Protein AF-A0A547C2M0-F1 (afdb_monomer_lite)

Foldseek 3Di:
DAAPVQQVRRFKDKDFDFDDDDPDPVRTPDIDMDGDDPVVCVVVCPPPDDPDDDPDDDLVSHPCSDPVNVVCVVVVVVVVVVVVVVVVCVVVVPDDPPPPPDPDDDDDDDDDDDDDPPPPDPPPPFAAAQFKEFPAWDDDPNWIWTWIAGPVRDIDTDGLVQWDDDDQPIWHADPRHIYGNPHHHDD

Organism: Mannheimia haemolytica (NCBI:txid75985)

Structure (mmCIF, N/CA/C/O backbone):
data_AF-A0A547C2M0-F1
#
_entry.id   AF-A0A547C2M0-F1
#
loop_
_atom_site.group_PDB
_atom_site.id
_atom_site.type_symbol
_atom_site.label_atom_id
_atom_site.label_alt_id
_atom_site.label_comp_id
_atom_site.label_asym_id
_atom_site.label_entity_id
_atom_site.label_seq_id
_atom_site.pdbx_PDB_ins_code
_atom_site.Cartn_x
_atom_site.Cartn_y
_atom_site.Cartn_z
_atom_site.occupancy
_atom_site.B_iso_or_equiv
_atom_site.auth_seq_id
_atom_site.auth_comp_id
_atom_site.auth_asym_id
_atom_site.auth_atom_id
_atom_site.pdbx_PDB_model_num
ATOM 1 N N . MET A 1 1 ? -19.054 7.725 26.777 1.00 70.88 1 MET A N 1
ATOM 2 C CA . MET A 1 1 ? -17.997 6.712 26.564 1.00 70.88 1 MET A CA 1
ATOM 3 C C . MET A 1 1 ? -18.145 6.176 25.156 1.00 70.88 1 MET A C 1
ATOM 5 O O . MET A 1 1 ? -19.229 5.725 24.808 1.00 70.88 1 MET A O 1
ATOM 9 N N . GLN A 1 2 ? -17.097 6.259 24.342 1.00 81.12 2 GLN A N 1
ATOM 10 C CA . GLN A 1 2 ? -17.131 5.783 22.958 1.00 81.12 2 GLN A CA 1
ATOM 11 C C . GLN A 1 2 ? -16.150 4.618 22.800 1.00 81.12 2 GLN A C 1
ATOM 13 O O . GLN A 1 2 ? -14.954 4.779 23.035 1.00 81.12 2 GLN A O 1
ATOM 18 N N . LYS A 1 3 ? -16.642 3.434 22.420 1.00 82.38 3 LYS A N 1
ATOM 19 C CA . LYS A 1 3 ? -15.793 2.263 22.149 1.00 82.38 3 LYS A CA 1
ATOM 20 C C . LYS A 1 3 ? -15.143 2.387 20.769 1.00 82.38 3 LYS A C 1
ATOM 22 O O . LYS A 1 3 ? -15.764 2.871 19.824 1.00 82.38 3 LYS A O 1
ATOM 27 N N . HIS A 1 4 ? -13.906 1.916 20.623 1.00 83.44 4 HIS A N 1
ATOM 28 C CA . HIS A 1 4 ? -13.162 1.972 19.356 1.00 83.44 4 HIS A CA 1
ATOM 29 C C . HIS A 1 4 ? -13.490 0.784 18.435 1.00 83.44 4 HIS A C 1
ATOM 31 O O . HIS A 1 4 ? -12.609 0.138 17.862 1.00 83.44 4 HIS A O 1
ATOM 37 N N . VAL A 1 5 ? -14.782 0.491 18.289 1.00 77.19 5 VAL A N 1
ATOM 38 C CA . VAL A 1 5 ? -15.256 -0.712 17.594 1.00 77.19 5 VAL A CA 1
ATOM 39 C C . VAL A 1 5 ? -14.984 -0.651 16.091 1.00 77.19 5 VAL A C 1
ATOM 41 O O . VAL A 1 5 ? -14.588 -1.652 15.500 1.00 77.19 5 VAL A O 1
ATOM 44 N N . GLY A 1 6 ? -15.060 0.544 15.493 1.00 75.81 6 GLY A N 1
ATOM 45 C CA . GLY A 1 6 ? -14.759 0.750 14.071 1.00 75.81 6 GLY A CA 1
ATOM 46 C C . GLY A 1 6 ? -13.303 0.466 13.675 1.00 75.81 6 GLY A C 1
ATOM 47 O O . GLY A 1 6 ? -13.005 0.205 12.513 1.00 75.81 6 GLY A O 1
ATOM 48 N N . LEU A 1 7 ? -12.386 0.441 14.647 1.00 77.75 7 LEU A N 1
ATOM 49 C CA . LEU A 1 7 ? -10.983 0.065 14.441 1.00 77.75 7 LEU A CA 1
ATOM 50 C C . LEU A 1 7 ? -10.717 -1.412 14.779 1.00 77.75 7 LEU A C 1
ATOM 52 O O . LEU A 1 7 ? -9.576 -1.855 14.735 1.00 77.75 7 LEU A O 1
ATOM 56 N N . GLY A 1 8 ? -11.745 -2.182 15.157 1.00 75.62 8 GLY A N 1
ATOM 57 C CA . GLY A 1 8 ? -11.592 -3.553 15.662 1.00 75.62 8 GLY A CA 1
ATOM 58 C C . GLY A 1 8 ? -11.011 -3.640 17.083 1.00 75.62 8 GLY A C 1
ATOM 59 O O . GLY A 1 8 ? -10.777 -4.733 17.597 1.00 75.62 8 GLY A O 1
ATOM 60 N N . LEU A 1 9 ? -10.803 -2.503 17.756 1.00 81.31 9 LEU A N 1
ATOM 61 C CA . LEU A 1 9 ? -10.210 -2.420 19.091 1.00 81.31 9 LEU A CA 1
ATOM 62 C C . LEU A 1 9 ? -11.291 -2.550 20.171 1.00 81.31 9 LEU A C 1
ATOM 64 O O . LEU A 1 9 ? -11.676 -1.581 20.821 1.00 81.31 9 LEU A O 1
ATOM 68 N N . ARG A 1 10 ? -11.761 -3.783 20.374 1.00 76.94 10 ARG A N 1
ATOM 69 C CA . ARG A 1 10 ? -12.844 -4.122 21.318 1.00 76.94 10 ARG A CA 1
ATOM 70 C C . ARG A 1 10 ? -12.551 -3.800 22.791 1.00 76.94 10 ARG A C 1
ATOM 72 O O . ARG A 1 10 ? -13.470 -3.475 23.531 1.00 76.94 10 ARG A O 1
ATOM 79 N N . ASN A 1 11 ? -11.283 -3.815 23.205 1.00 82.19 11 ASN A N 1
ATOM 80 C CA . ASN A 1 11 ? -10.898 -3.591 24.606 1.00 82.19 11 ASN A CA 1
ATOM 81 C C . ASN A 1 11 ? -10.514 -2.131 24.898 1.00 82.19 11 ASN A C 1
ATOM 83 O O . ASN A 1 11 ? -9.970 -1.854 25.963 1.00 82.19 11 ASN A O 1
ATOM 87 N N . ARG A 1 12 ? -10.704 -1.203 23.953 1.00 87.56 12 ARG A N 1
ATOM 88 C CA . ARG A 1 12 ? -10.331 0.207 24.128 1.00 87.56 12 ARG A CA 1
ATOM 89 C C . ARG A 1 12 ? -11.542 1.114 24.008 1.00 87.56 12 ARG A C 1
ATOM 91 O O . ARG A 1 12 ? -12.427 0.905 23.174 1.00 87.56 12 ARG A O 1
ATOM 98 N N . TYR A 1 13 ? -11.543 2.153 24.827 1.00 88.50 13 TYR A N 1
ATOM 99 C CA . TYR A 1 13 ? -12.599 3.147 24.851 1.00 88.50 13 TYR A CA 1
ATOM 100 C C . TYR A 1 13 ? -12.038 4.537 25.119 1.00 88.50 13 TYR A C 1
ATOM 102 O O . TYR A 1 13 ? -10.959 4.701 25.683 1.00 88.50 13 TYR A O 1
ATOM 110 N N . ARG A 1 14 ? -12.804 5.543 24.710 1.00 91.44 14 ARG A N 1
ATOM 111 C CA . ARG A 1 14 ? -12.559 6.943 25.024 1.00 91.44 14 ARG A CA 1
ATOM 112 C C . ARG A 1 14 ? -13.489 7.399 26.139 1.00 91.44 14 ARG A C 1
ATOM 114 O O . ARG A 1 14 ? -14.706 7.164 26.084 1.00 91.44 14 ARG A O 1
ATOM 121 N N . VAL A 1 15 ? -12.900 8.075 27.118 1.00 92.00 15 VAL A N 1
ATOM 122 C CA . VAL A 1 15 ? -13.607 8.827 28.150 1.00 92.00 15 VAL A CA 1
ATOM 123 C C . VAL A 1 15 ? -13.524 10.298 27.779 1.00 92.00 15 VAL A C 1
ATOM 125 O O . VAL A 1 15 ? -12.440 10.867 27.697 1.00 92.00 15 VAL A O 1
ATOM 128 N N . ASP A 1 16 ? -14.683 10.895 27.530 1.00 92.50 16 ASP A N 1
ATOM 129 C CA . ASP A 1 16 ? -14.827 12.326 27.302 1.00 92.50 16 ASP A CA 1
ATOM 130 C C . ASP A 1 16 ? -15.420 12.945 28.573 1.00 92.50 16 ASP A C 1
ATOM 132 O O . ASP A 1 16 ? -16.495 12.538 29.019 1.00 92.50 16 ASP A O 1
ATOM 136 N N . VAL A 1 17 ? -14.711 13.908 29.160 1.00 92.56 17 VAL A N 1
ATOM 137 C CA . VAL A 1 17 ? -15.117 14.638 30.365 1.00 92.56 17 VAL A CA 1
ATOM 138 C C . VAL A 1 17 ? -15.655 15.997 29.941 1.00 92.56 17 VAL A C 1
ATOM 140 O O . VAL A 1 17 ? -14.965 16.752 29.252 1.00 92.56 17 VAL A O 1
ATOM 143 N N . PHE A 1 18 ? -16.880 16.311 30.354 1.00 93.50 18 PHE A N 1
ATOM 144 C CA . PHE A 1 18 ? -17.553 17.566 30.033 1.00 93.50 18 PHE A CA 1
ATOM 145 C C . PHE A 1 18 ? -17.817 18.376 31.295 1.00 93.50 18 PHE A C 1
ATOM 147 O O . PHE A 1 18 ? -18.134 17.825 32.350 1.00 93.50 18 PHE A O 1
ATOM 154 N N . GLN A 1 19 ? -17.733 19.695 31.167 1.00 89.50 19 GLN A N 1
ATOM 155 C CA . GLN A 1 19 ? -18.105 20.611 32.230 1.00 89.50 19 GLN A CA 1
ATOM 156 C C . GLN A 1 19 ? -19.627 20.815 32.216 1.00 89.50 19 GLN A C 1
ATOM 158 O O . GLN A 1 19 ? -20.178 21.541 31.387 1.00 89.50 19 GLN A O 1
AT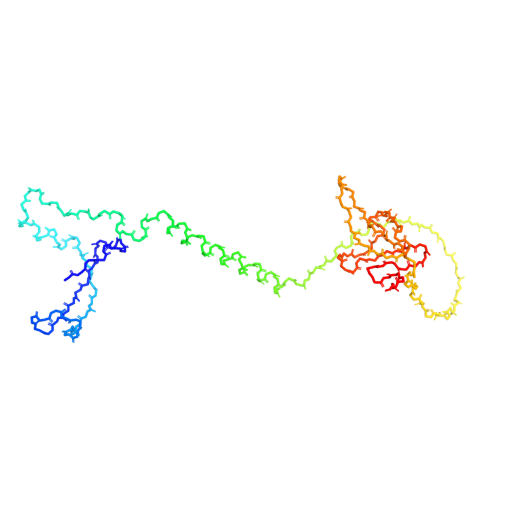OM 163 N N . GLY A 1 20 ? -20.316 20.148 33.144 1.00 89.44 20 GLY A N 1
ATOM 164 C CA . GLY A 1 20 ? -21.768 20.233 33.314 1.00 89.44 20 GLY A CA 1
ATOM 165 C C . GLY A 1 20 ? -22.571 19.317 32.381 1.00 89.44 20 GLY A C 1
ATOM 166 O O . GLY A 1 20 ? -22.041 18.421 31.732 1.00 89.44 20 GLY A O 1
ATOM 167 N N . LYS A 1 21 ? -23.893 19.531 32.323 1.00 89.50 21 LYS A N 1
ATOM 168 C CA . LYS A 1 21 ? -24.837 18.629 31.628 1.00 89.50 21 LYS A CA 1
ATOM 169 C C . LYS A 1 21 ? -24.799 18.692 30.096 1.00 89.50 21 LYS A C 1
ATOM 171 O O . LYS A 1 21 ? -25.387 17.845 29.433 1.00 89.50 21 LYS A O 1
ATOM 176 N N . ASN A 1 22 ? -24.189 19.728 29.520 1.00 89.44 22 ASN A N 1
ATOM 177 C CA . ASN A 1 22 ? -24.227 19.955 28.079 1.00 89.44 22 ASN A CA 1
ATOM 178 C C . ASN A 1 22 ? -23.025 19.289 27.394 1.00 89.44 22 ASN A C 1
ATOM 180 O O . ASN A 1 22 ? -21.915 19.813 27.443 1.00 89.44 22 ASN A O 1
ATOM 184 N N . LEU A 1 23 ? -23.285 18.183 26.694 1.00 88.00 23 LEU A N 1
ATOM 185 C CA . LEU A 1 23 ? -22.292 17.335 26.020 1.00 88.00 23 LEU A CA 1
ATOM 186 C C . LEU A 1 23 ? -21.792 17.891 24.669 1.00 88.00 23 LEU A C 1
ATOM 188 O O . LEU A 1 23 ? -21.237 17.160 23.849 1.00 88.00 23 LEU A O 1
ATOM 192 N N . ALA A 1 24 ? -21.993 19.182 24.396 1.00 90.69 24 ALA A N 1
ATOM 193 C CA . ALA A 1 24 ? -21.451 19.818 23.202 1.00 90.69 24 ALA A CA 1
ATOM 194 C C . ALA A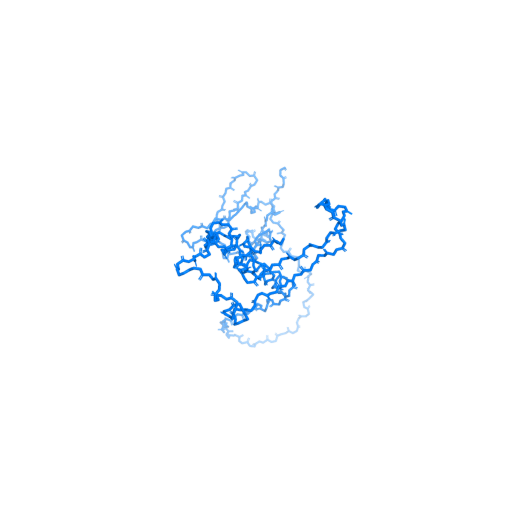 1 24 ? -19.912 19.808 23.210 1.00 90.69 24 ALA A C 1
ATOM 196 O O . ALA A 1 24 ? -19.281 20.012 24.247 1.00 90.69 24 ALA A O 1
ATOM 197 N N . LYS A 1 25 ? -19.296 19.675 22.025 1.00 87.06 25 LYS A N 1
ATOM 198 C CA . LYS A 1 25 ? -17.829 19.648 21.845 1.00 87.06 25 LYS A CA 1
ATOM 199 C C . LYS A 1 25 ? -17.112 20.817 22.540 1.00 87.06 25 LYS A C 1
ATOM 201 O O . LYS A 1 25 ? -16.019 20.628 23.059 1.00 87.06 25 LYS A O 1
ATOM 206 N N . LYS A 1 26 ? -17.747 21.995 22.578 1.00 90.56 26 LYS A N 1
ATOM 207 C CA . LYS A 1 26 ? -17.234 23.216 23.224 1.00 90.56 26 LYS A CA 1
ATOM 208 C C . LYS A 1 26 ? -17.084 23.119 24.748 1.00 90.56 26 LYS A C 1
ATOM 210 O O . LYS A 1 26 ? -16.263 23.826 25.307 1.00 90.56 26 LYS A O 1
ATOM 215 N N . ASN A 1 27 ? -17.851 22.250 25.405 1.00 89.94 27 ASN A N 1
ATOM 216 C CA . ASN A 1 27 ? -17.828 22.078 26.861 1.00 89.94 27 ASN A CA 1
ATOM 217 C C . ASN A 1 27 ? -16.990 20.863 27.287 1.00 89.94 27 ASN A C 1
ATOM 219 O O . ASN A 1 27 ? -17.035 20.464 28.450 1.00 89.94 27 ASN A O 1
ATOM 223 N N . ARG A 1 28 ? -16.280 20.220 26.350 1.00 92.81 28 ARG A N 1
ATOM 224 C CA . ARG A 1 28 ? -15.433 19.069 26.657 1.00 92.81 28 ARG A CA 1
ATOM 225 C C . ARG A 1 28 ? -14.119 19.553 27.257 1.00 92.81 28 ARG A C 1
ATOM 227 O O . ARG A 1 28 ? -13.312 20.156 26.559 1.00 92.81 28 ARG A O 1
ATOM 234 N N . THR A 1 29 ? -13.906 19.252 28.529 1.00 92.56 29 THR A N 1
ATOM 235 C CA . THR A 1 29 ? -12.715 19.645 29.288 1.00 92.56 29 THR A CA 1
ATOM 236 C C . THR A 1 29 ? -11.546 18.706 29.018 1.00 92.56 29 THR A C 1
ATOM 238 O O . THR A 1 29 ? -10.412 19.152 28.897 1.00 92.56 29 THR A O 1
ATOM 241 N N . ASN A 1 30 ? -11.811 17.400 28.912 1.00 91.75 30 ASN A N 1
ATOM 242 C CA . ASN A 1 30 ? -10.768 16.402 28.688 1.00 91.75 30 ASN A CA 1
ATOM 243 C C . ASN A 1 30 ? -11.288 15.232 27.837 1.00 91.75 30 ASN A C 1
ATOM 245 O O . ASN A 1 30 ? -12.485 14.953 27.793 1.00 91.75 30 ASN A O 1
ATOM 249 N N . SER A 1 31 ? -10.381 14.559 27.139 1.00 92.38 31 SER A N 1
ATOM 250 C CA . SER A 1 31 ? -10.637 13.350 26.368 1.00 92.38 31 SER A CA 1
ATOM 251 C C . SER A 1 31 ? -9.401 12.462 26.418 1.00 92.38 31 SER A C 1
ATOM 253 O O . SER A 1 31 ? -8.391 12.786 25.796 1.00 92.38 31 SER A O 1
ATOM 255 N N . TYR A 1 32 ? -9.508 11.307 27.066 1.00 92.50 32 TYR A N 1
ATOM 256 C CA . TYR A 1 32 ? -8.422 10.332 27.153 1.00 92.50 32 TYR A CA 1
ATOM 257 C C . TYR A 1 32 ? -8.898 8.929 26.766 1.00 92.50 32 TYR A C 1
ATOM 259 O O . TYR A 1 32 ? -10.098 8.654 26.660 1.00 92.50 32 TYR A O 1
ATOM 267 N N . GLN A 1 33 ? -7.940 8.060 26.449 1.00 91.94 33 GLN A N 1
ATOM 268 C CA . GLN A 1 33 ? -8.197 6.694 26.005 1.00 91.94 33 GLN A CA 1
ATOM 269 C C . GLN A 1 33 ? -7.759 5.720 27.080 1.00 91.94 33 GLN A C 1
ATOM 271 O O . GLN A 1 33 ? -6.624 5.780 27.537 1.00 91.94 33 GLN A O 1
ATOM 276 N N . GLU A 1 34 ? -8.635 4.782 27.395 1.00 89.94 34 GLU A N 1
ATOM 277 C CA . GLU A 1 34 ? -8.379 3.747 28.381 1.00 89.94 34 GLU A CA 1
ATOM 278 C C . GLU A 1 34 ? -8.519 2.362 27.764 1.00 89.94 34 GLU A C 1
ATOM 280 O O . GLU A 1 34 ? -9.103 2.164 26.684 1.00 89.94 34 GLU A O 1
ATOM 285 N N . LYS A 1 35 ? -7.939 1.384 28.459 1.00 87.69 35 LYS A N 1
ATOM 286 C CA . LYS A 1 35 ? -8.020 -0.022 28.089 1.00 87.69 35 LYS A CA 1
ATOM 287 C C . LYS A 1 35 ? -8.718 -0.801 29.190 1.00 87.69 35 LYS A C 1
ATOM 289 O O . LYS A 1 35 ? -8.413 -0.675 30.365 1.00 87.69 35 LYS A O 1
ATOM 294 N N . TYR A 1 36 ? -9.623 -1.659 28.763 1.00 82.50 36 TYR A N 1
ATOM 295 C CA . TYR A 1 36 ? -10.291 -2.612 29.617 1.00 82.50 36 TYR A CA 1
ATOM 296 C C . TYR A 1 36 ? -9.382 -3.813 29.921 1.00 82.50 36 TYR A C 1
ATOM 298 O O . TYR A 1 36 ? -8.839 -4.438 28.998 1.00 82.50 36 TYR A O 1
ATOM 306 N N . ASP A 1 37 ? -9.258 -4.150 31.206 1.00 83.06 37 ASP A N 1
ATOM 307 C CA . ASP A 1 37 ? -8.708 -5.424 31.665 1.00 83.06 37 ASP A CA 1
ATOM 308 C C . ASP A 1 37 ? -9.851 -6.399 31.967 1.00 83.06 37 ASP A C 1
ATOM 310 O O . ASP A 1 37 ? -10.693 -6.171 32.838 1.00 83.06 37 ASP A O 1
ATOM 314 N N . LYS A 1 38 ? -9.857 -7.514 31.235 1.00 76.56 38 LYS A N 1
ATOM 315 C CA . LYS A 1 38 ? -10.882 -8.551 31.346 1.00 76.56 38 LYS A CA 1
ATOM 316 C C . LYS A 1 38 ? -10.899 -9.200 32.730 1.00 76.56 38 LYS A C 1
ATOM 318 O O . LYS A 1 38 ? -11.976 -9.545 33.202 1.00 76.56 38 LYS A O 1
ATOM 323 N N . LYS A 1 39 ? -9.738 -9.308 33.390 1.00 79.31 39 LYS A N 1
ATOM 324 C CA . LYS A 1 39 ? -9.625 -9.906 34.729 1.00 79.31 39 LYS A CA 1
ATOM 325 C C . LYS A 1 39 ? -10.311 -9.053 35.795 1.00 79.31 39 LYS A C 1
ATOM 327 O O . LYS A 1 39 ? -10.939 -9.594 36.695 1.00 79.31 39 LYS A O 1
ATOM 332 N N . ILE A 1 40 ? -10.222 -7.726 35.671 1.00 75.62 40 ILE A N 1
ATOM 333 C CA . ILE A 1 40 ? -10.840 -6.789 36.620 1.00 75.62 40 ILE A CA 1
ATOM 334 C C . ILE A 1 40 ? -12.364 -6.846 36.508 1.00 75.62 40 ILE A C 1
ATOM 336 O O . ILE A 1 40 ? -13.062 -6.815 37.510 1.00 75.62 40 ILE A O 1
ATOM 340 N N . PHE A 1 41 ? -12.901 -6.957 35.297 1.00 68.19 41 PHE A N 1
ATOM 341 C CA . PHE A 1 41 ? -14.348 -6.958 35.096 1.00 68.19 41 PHE A CA 1
ATOM 342 C C . PHE A 1 41 ? -15.030 -8.265 35.475 1.00 68.19 41 PHE A C 1
ATOM 344 O O . PHE A 1 41 ? -16.180 -8.234 35.897 1.00 68.19 41 PHE A O 1
ATOM 351 N N . GLU A 1 42 ? -14.344 -9.401 35.348 1.00 72.06 42 GLU A N 1
ATOM 352 C CA . GLU A 1 42 ? -14.890 -10.690 35.782 1.00 72.06 42 GLU A CA 1
ATOM 353 C C . GLU A 1 42 ? -15.303 -10.654 37.265 1.00 72.06 42 GLU A C 1
ATOM 355 O O . GLU A 1 42 ? -16.339 -11.208 37.621 1.00 72.06 42 GLU A O 1
ATOM 360 N N . LEU A 1 43 ? -14.590 -9.878 38.095 1.00 69.44 43 LEU A N 1
ATOM 361 C CA . LEU A 1 43 ? -14.936 -9.622 39.501 1.00 69.44 43 LEU A CA 1
ATOM 362 C C . LEU A 1 43 ? -16.250 -8.836 39.684 1.00 69.44 43 LEU A C 1
ATOM 364 O O . LEU A 1 43 ? -16.949 -9.040 40.673 1.00 69.44 43 LEU A O 1
ATOM 368 N N . TYR A 1 44 ? -16.604 -7.960 38.739 1.00 65.00 44 TYR A N 1
ATOM 369 C CA . TYR A 1 44 ? -17.843 -7.163 38.760 1.00 65.00 44 TYR A CA 1
ATOM 370 C C . TYR A 1 44 ? -19.000 -7.825 38.000 1.00 65.00 44 TYR A C 1
ATOM 372 O O . TYR A 1 44 ? -20.135 -7.351 38.055 1.00 65.00 44 TYR A O 1
ATOM 380 N N . LYS A 1 45 ? -18.732 -8.940 37.314 1.00 64.19 45 LYS A N 1
ATOM 381 C CA . LYS A 1 45 ? -19.713 -9.686 36.519 1.00 64.19 45 LYS A CA 1
ATOM 382 C C . LYS A 1 45 ? -20.752 -10.427 37.371 1.00 64.19 45 LYS A C 1
ATOM 384 O O . LYS A 1 45 ? -21.755 -10.892 36.845 1.00 64.19 45 LYS A O 1
ATOM 389 N N . SER A 1 46 ? -20.548 -10.504 38.685 1.00 61.66 46 SER A N 1
ATOM 390 C CA . SER A 1 46 ? -21.456 -11.134 39.656 1.00 61.66 46 SER A CA 1
ATOM 391 C C . SER A 1 46 ? -22.872 -10.534 39.692 1.00 61.66 46 SER A C 1
ATOM 393 O O . SER A 1 46 ? -23.773 -11.164 40.237 1.00 61.66 46 SER A O 1
ATOM 395 N N . TYR A 1 47 ? -23.082 -9.356 39.092 1.00 60.06 47 TYR A N 1
ATOM 396 C CA . TYR A 1 47 ? -24.393 -8.710 38.937 1.00 60.06 47 TYR A CA 1
ATOM 397 C C . TYR A 1 47 ? -25.075 -8.949 37.577 1.00 60.06 47 TYR A C 1
ATOM 399 O O . TYR A 1 47 ? -26.207 -8.505 37.381 1.00 60.06 47 TYR A O 1
ATOM 407 N N . GLU A 1 48 ? -24.419 -9.613 36.621 1.00 65.56 48 GLU A N 1
ATOM 408 C CA . GLU A 1 48 ? -25.033 -9.932 35.329 1.00 65.56 48 GLU A CA 1
ATOM 409 C C . GLU A 1 48 ? -25.899 -11.194 35.451 1.00 65.56 48 GLU A C 1
ATOM 411 O O . GLU A 1 48 ? -25.445 -12.234 35.926 1.00 65.56 48 GLU A O 1
ATOM 416 N N . SER A 1 49 ? -27.158 -11.114 35.011 1.00 63.25 49 SER A N 1
ATOM 417 C CA . SER A 1 49 ? -28.054 -12.272 34.943 1.00 63.25 49 SER A CA 1
ATOM 418 C C . SER A 1 49 ? -27.475 -13.348 34.023 1.00 63.25 49 SER A C 1
ATOM 420 O O . SER A 1 49 ? -26.964 -13.024 32.944 1.00 63.25 49 SER A O 1
ATOM 422 N N . ASP A 1 50 ? -27.611 -14.616 34.410 1.00 59.75 50 ASP A N 1
ATOM 423 C CA . ASP A 1 50 ? -27.146 -15.762 33.628 1.00 59.75 50 ASP A CA 1
ATOM 424 C C . ASP A 1 50 ? -27.709 -15.692 32.191 1.00 59.75 50 ASP A C 1
ATOM 426 O O . ASP A 1 50 ? -28.921 -15.729 31.977 1.00 59.75 50 ASP A O 1
ATOM 430 N N . GLY A 1 51 ? -26.835 -15.466 31.201 1.00 62.88 51 GLY A N 1
ATOM 431 C CA . GLY A 1 51 ? -27.214 -15.282 29.791 1.00 62.88 51 GLY A CA 1
ATOM 432 C C . GLY A 1 51 ? -27.072 -13.870 29.200 1.00 62.88 51 GLY A C 1
ATOM 433 O O . GLY A 1 51 ? -27.301 -13.709 27.999 1.00 62.88 51 GLY A O 1
ATOM 434 N N . ALA A 1 52 ? -26.638 -12.859 29.963 1.00 61.22 52 ALA A N 1
ATOM 435 C CA . ALA A 1 52 ? -26.309 -11.545 29.402 1.00 61.22 52 ALA A CA 1
ATOM 436 C C . ALA A 1 52 ? -25.116 -11.654 28.428 1.00 61.22 52 ALA A C 1
ATOM 438 O O . ALA A 1 52 ? -23.967 -11.872 28.817 1.00 61.22 52 ALA A O 1
ATOM 439 N N . ARG A 1 53 ? -25.391 -11.542 27.124 1.00 61.56 53 ARG A N 1
ATOM 440 C CA . ARG A 1 53 ? -24.374 -11.520 26.065 1.00 61.56 53 ARG A CA 1
ATOM 441 C C . ARG A 1 53 ? -24.182 -10.086 25.597 1.00 61.56 53 ARG A C 1
ATOM 443 O O . ARG A 1 53 ? -25.130 -9.442 25.157 1.00 61.56 53 ARG A O 1
ATOM 450 N N . GLU A 1 54 ? -22.947 -9.596 25.659 1.00 66.25 54 GLU A N 1
ATOM 451 C CA . GLU A 1 54 ? -22.591 -8.337 25.009 1.00 66.25 54 GLU A CA 1
ATOM 452 C C . GLU A 1 54 ? -22.880 -8.465 23.506 1.00 66.25 54 GLU A C 1
ATOM 454 O O . GLU A 1 54 ? -22.499 -9.457 22.878 1.00 66.25 54 GLU A O 1
ATOM 459 N N . ALA A 1 55 ? -23.575 -7.480 22.930 1.00 63.38 55 ALA A N 1
ATOM 460 C CA . ALA A 1 55 ? -23.849 -7.442 21.501 1.00 63.38 55 ALA A CA 1
ATOM 461 C C . ALA A 1 55 ? -22.519 -7.353 20.739 1.00 63.38 55 ALA A C 1
ATOM 463 O O . ALA A 1 55 ? -21.920 -6.282 20.607 1.00 63.38 55 ALA A O 1
ATOM 464 N N . VAL A 1 56 ? -22.034 -8.505 20.271 1.00 66.06 56 VAL A N 1
ATOM 465 C CA . VAL A 1 56 ? -20.813 -8.592 19.475 1.00 66.06 56 VAL A CA 1
ATOM 466 C C . VAL A 1 56 ? -21.057 -7.807 18.200 1.00 66.06 56 VAL A C 1
ATOM 468 O O . VAL A 1 56 ? -21.893 -8.162 17.372 1.00 66.06 56 VAL A O 1
ATOM 471 N N . THR A 1 57 ? -20.351 -6.691 18.074 1.00 64.19 57 THR A N 1
ATOM 472 C CA . THR A 1 57 ? -20.495 -5.817 16.919 1.00 64.19 57 THR A CA 1
ATOM 473 C C . THR A 1 57 ? -20.020 -6.530 15.658 1.00 64.19 57 THR A C 1
ATOM 475 O O . THR A 1 57 ? -18.933 -7.113 15.646 1.00 64.19 57 THR A O 1
ATOM 478 N N . ASP A 1 58 ? -20.838 -6.467 14.605 1.00 72.94 58 ASP A N 1
ATOM 479 C CA . ASP A 1 58 ? -20.538 -7.071 13.311 1.00 72.94 58 ASP A CA 1
ATOM 480 C C . ASP A 1 58 ? -19.192 -6.558 12.773 1.00 72.94 58 ASP A C 1
ATOM 482 O O . ASP A 1 58 ? -18.913 -5.356 12.731 1.00 72.94 58 ASP A O 1
ATOM 486 N N . SER A 1 59 ? -18.374 -7.505 12.316 1.00 69.69 59 SER A N 1
ATOM 487 C CA . SER A 1 59 ? -17.170 -7.300 11.515 1.00 69.69 59 SER A CA 1
ATOM 488 C C . SER A 1 59 ? -17.305 -6.230 10.424 1.00 69.69 59 SER A C 1
ATOM 490 O O . SER A 1 59 ? -16.320 -5.548 10.148 1.00 69.69 59 SER A O 1
ATOM 492 N N . ARG A 1 60 ? -18.501 -6.015 9.859 1.00 74.50 60 ARG A N 1
ATOM 493 C CA . ARG A 1 60 ? -18.781 -4.975 8.851 1.00 74.50 60 ARG A CA 1
ATOM 494 C C . ARG A 1 60 ? -18.501 -3.546 9.324 1.00 74.50 60 ARG A C 1
ATOM 496 O O . ARG A 1 60 ? -18.252 -2.682 8.493 1.00 74.50 60 ARG A O 1
ATOM 503 N N . GLN A 1 61 ? -18.529 -3.284 10.632 1.00 74.38 61 GLN A N 1
ATOM 504 C CA . GLN A 1 61 ? -18.219 -1.956 11.175 1.00 74.38 61 GLN A CA 1
ATOM 505 C C . GLN A 1 61 ? -16.712 -1.678 11.267 1.00 74.38 61 GLN A C 1
ATOM 507 O O . GLN A 1 61 ? -16.316 -0.528 11.445 1.00 74.38 61 GLN A O 1
ATOM 512 N N . SER A 1 62 ? -15.861 -2.705 11.162 1.00 82.00 62 SER A N 1
ATOM 513 C CA . SER A 1 62 ? -14.410 -2.544 11.245 1.00 82.00 62 SER A CA 1
ATOM 514 C C . SER A 1 62 ? -13.810 -2.189 9.887 1.00 82.00 62 SER A C 1
ATOM 516 O O . SER A 1 62 ? -13.938 -2.938 8.925 1.00 82.00 62 SER A O 1
ATOM 518 N N . ILE A 1 63 ? -13.072 -1.083 9.814 1.00 81.38 63 ILE A N 1
ATOM 519 C CA . ILE A 1 63 ? -12.406 -0.654 8.572 1.00 81.38 63 ILE A CA 1
ATOM 520 C C . ILE A 1 63 ? -11.335 -1.679 8.151 1.00 81.38 63 ILE A C 1
ATOM 522 O O . ILE A 1 63 ? -11.172 -1.973 6.971 1.00 81.38 63 ILE A O 1
ATOM 526 N N . PHE A 1 64 ? -10.650 -2.292 9.121 1.00 80.06 64 PHE A N 1
ATOM 527 C CA . PHE A 1 64 ? -9.588 -3.275 8.884 1.00 80.06 64 PHE A CA 1
ATOM 528 C C . PHE A 1 64 ? -10.090 -4.708 8.645 1.00 80.06 64 PHE A C 1
ATOM 530 O O . PHE A 1 64 ? -9.289 -5.595 8.347 1.00 80.06 64 PHE A O 1
ATOM 537 N N . SER A 1 65 ? -11.392 -4.981 8.785 1.00 80.00 65 SER A N 1
ATOM 538 C CA . SER A 1 65 ? -11.931 -6.320 8.503 1.00 80.00 65 SER A CA 1
ATOM 539 C C . SER A 1 65 ? -12.109 -6.567 7.004 1.00 80.00 65 SER A C 1
ATOM 541 O O . SER A 1 65 ? -12.008 -7.719 6.571 1.00 80.00 65 SER A O 1
ATOM 543 N N . SER A 1 66 ? -12.317 -5.498 6.227 1.00 86.38 66 SER A N 1
ATOM 544 C CA . SER A 1 66 ? -12.564 -5.559 4.790 1.00 86.38 66 SER A CA 1
ATOM 545 C C . SER A 1 66 ? -11.388 -6.187 4.045 1.00 86.38 66 SER A C 1
ATOM 547 O O . SER A 1 66 ? -10.228 -5.818 4.245 1.00 86.38 66 SER A O 1
ATOM 549 N N . PHE A 1 67 ? -11.698 -7.133 3.157 1.00 86.75 67 PHE A N 1
ATOM 550 C CA . PHE A 1 67 ? -10.711 -7.829 2.333 1.00 86.75 67 PHE A CA 1
ATOM 551 C C . PHE A 1 67 ? -9.855 -6.846 1.524 1.00 86.75 67 PHE A C 1
ATOM 553 O O . PHE A 1 67 ? -8.630 -6.922 1.564 1.00 86.75 67 PHE A O 1
ATOM 560 N N . TRP A 1 68 ? -10.487 -5.860 0.881 1.00 89.19 68 TRP A N 1
ATOM 561 C CA . TRP A 1 68 ? -9.787 -4.856 0.080 1.00 89.19 68 TRP A CA 1
ATOM 562 C C . TRP A 1 68 ? -8.808 -4.018 0.901 1.00 89.19 68 TRP A C 1
ATOM 564 O O . TRP A 1 68 ? -7.692 -3.777 0.454 1.00 89.19 68 TRP A O 1
ATOM 574 N N . VAL A 1 69 ? -9.176 -3.622 2.123 1.00 90.00 69 VAL A N 1
ATOM 575 C CA . VAL A 1 69 ? -8.284 -2.840 2.998 1.00 90.00 69 VAL A CA 1
ATOM 576 C C . VAL A 1 69 ? -7.033 -3.642 3.357 1.00 90.00 69 VAL A C 1
ATOM 578 O O . VAL A 1 69 ? -5.930 -3.101 3.320 1.00 90.00 69 VAL A O 1
ATOM 581 N N . LYS A 1 70 ? -7.177 -4.945 3.629 1.00 89.69 70 LYS A N 1
ATOM 582 C CA . LYS A 1 70 ? -6.033 -5.837 3.882 1.00 89.69 70 LYS A CA 1
ATOM 583 C C . LYS A 1 70 ? -5.127 -5.967 2.657 1.00 89.69 70 LYS A C 1
ATOM 585 O O . LYS A 1 70 ? -3.911 -5.918 2.808 1.00 89.69 70 LYS A O 1
ATOM 590 N N . VAL A 1 71 ? -5.708 -6.082 1.460 1.00 94.62 71 VAL A N 1
ATOM 591 C CA . VAL A 1 71 ? -4.947 -6.133 0.200 1.00 94.62 71 VAL A CA 1
ATOM 592 C C . VAL A 1 71 ? -4.137 -4.852 0.007 1.00 94.62 71 VAL A C 1
ATOM 594 O O . VAL A 1 71 ? -2.933 -4.930 -0.215 1.00 94.62 71 VAL A O 1
ATOM 597 N N . TRP A 1 72 ? -4.751 -3.676 0.163 1.00 94.88 72 TRP A N 1
ATOM 598 C CA . TRP A 1 72 ? -4.056 -2.394 0.007 1.00 94.88 72 TRP A CA 1
ATOM 599 C C . TRP A 1 72 ? -2.949 -2.178 1.045 1.00 94.88 72 TRP A C 1
ATOM 601 O O . TRP A 1 72 ? -1.889 -1.669 0.692 1.00 94.88 72 TRP A O 1
ATOM 611 N N . ILE A 1 73 ? -3.148 -2.614 2.294 1.00 94.50 73 ILE A N 1
ATOM 612 C CA . ILE A 1 73 ? -2.119 -2.557 3.348 1.00 94.50 73 ILE A CA 1
ATOM 613 C C . ILE A 1 73 ? -0.861 -3.351 2.978 1.00 94.50 73 ILE A C 1
ATOM 615 O O . ILE A 1 73 ? 0.230 -2.964 3.382 1.00 94.50 73 ILE A O 1
ATOM 619 N N . ILE A 1 74 ? -0.998 -4.440 2.219 1.00 94.94 74 ILE A N 1
ATOM 620 C CA . ILE A 1 74 ? 0.133 -5.271 1.783 1.00 94.94 74 ILE A CA 1
ATOM 621 C C . ILE A 1 74 ? 0.712 -4.755 0.461 1.00 94.94 74 ILE A C 1
ATOM 623 O O . ILE A 1 74 ? 1.928 -4.669 0.304 1.00 94.94 74 ILE A O 1
ATOM 627 N N . LEU A 1 75 ? -0.148 -4.384 -0.489 1.00 96.19 75 LEU A N 1
ATOM 628 C CA . LEU A 1 75 ? 0.260 -3.972 -1.831 1.00 96.19 75 LEU A CA 1
ATOM 629 C C . LEU A 1 75 ? 0.985 -2.623 -1.813 1.00 96.19 75 LEU A C 1
ATOM 631 O O . LEU A 1 75 ? 1.999 -2.473 -2.484 1.00 96.19 75 LEU A O 1
ATOM 635 N N . LEU A 1 76 ? 0.517 -1.658 -1.017 1.00 96.44 76 LEU A N 1
ATOM 636 C CA . LEU A 1 76 ? 1.095 -0.315 -0.961 1.00 96.44 76 LEU A CA 1
ATOM 637 C C . LEU A 1 76 ? 2.579 -0.295 -0.534 1.00 96.44 76 LEU A C 1
ATOM 639 O O . LEU A 1 76 ? 3.379 0.277 -1.274 1.00 96.44 76 LEU A O 1
ATOM 643 N N . PRO A 1 77 ? 3.004 -0.928 0.579 1.00 96.12 77 PRO A N 1
ATOM 644 C CA . PRO A 1 77 ? 4.423 -0.984 0.925 1.00 96.12 77 PRO A CA 1
ATOM 645 C C . PRO A 1 77 ? 5.237 -1.797 -0.086 1.00 96.12 77 PRO A C 1
ATOM 647 O O . PRO A 1 77 ? 6.369 -1.423 -0.374 1.00 96.12 77 PRO A O 1
ATOM 650 N N . LEU A 1 78 ? 4.671 -2.858 -0.673 1.00 96.94 78 LEU A N 1
ATOM 651 C CA . LEU A 1 78 ? 5.365 -3.655 -1.686 1.00 96.94 78 LEU A CA 1
ATOM 652 C C . LEU A 1 78 ? 5.614 -2.850 -2.972 1.00 96.94 78 LEU A C 1
ATOM 654 O O . LEU A 1 78 ? 6.707 -2.897 -3.529 1.00 96.94 78 LEU A O 1
ATOM 658 N N . ALA A 1 79 ? 4.629 -2.061 -3.406 1.00 96.12 79 ALA A N 1
ATOM 659 C CA . ALA A 1 79 ? 4.749 -1.165 -4.550 1.00 96.12 79 ALA A CA 1
ATOM 660 C C . ALA A 1 79 ? 5.744 -0.028 -4.283 1.00 96.12 79 ALA A C 1
ATOM 662 O O . ALA A 1 79 ? 6.557 0.283 -5.150 1.00 96.12 79 ALA A O 1
ATOM 663 N N . LEU A 1 80 ? 5.726 0.559 -3.081 1.00 96.94 80 LEU A N 1
ATOM 664 C CA . LEU A 1 80 ? 6.710 1.568 -2.679 1.00 96.94 80 LEU A CA 1
ATOM 665 C C . LEU A 1 80 ? 8.127 0.989 -2.636 1.00 96.94 80 LEU A C 1
ATOM 667 O O . LEU A 1 80 ? 9.053 1.636 -3.115 1.00 96.94 80 LEU A O 1
ATOM 671 N N . PHE A 1 81 ? 8.295 -0.231 -2.122 1.00 96.62 81 PHE A N 1
ATOM 672 C CA . PHE A 1 81 ? 9.584 -0.916 -2.106 1.00 96.62 81 PHE A CA 1
ATOM 673 C C . PHE A 1 81 ? 10.077 -1.220 -3.522 1.00 96.62 81 PHE A C 1
ATOM 675 O O . PHE A 1 81 ? 11.220 -0.922 -3.850 1.00 96.62 81 PHE A O 1
ATOM 682 N N . TYR A 1 82 ? 9.206 -1.744 -4.389 1.00 96.19 82 TYR A N 1
ATOM 683 C CA . TYR A 1 82 ? 9.540 -2.013 -5.786 1.00 96.19 82 TYR A CA 1
ATOM 684 C C . TYR A 1 82 ? 9.913 -0.731 -6.542 1.00 96.19 82 TYR A C 1
ATOM 686 O O . TYR A 1 82 ? 10.919 -0.695 -7.248 1.00 96.19 82 TYR A O 1
ATOM 694 N N . CYS A 1 83 ? 9.144 0.344 -6.362 1.00 95.25 83 CYS A N 1
ATOM 695 C CA . CYS A 1 83 ? 9.434 1.647 -6.957 1.00 95.25 83 CYS A CA 1
ATOM 696 C C . CYS A 1 83 ? 10.765 2.215 -6.440 1.00 95.25 83 CYS A C 1
ATOM 698 O O . CYS A 1 83 ? 11.622 2.597 -7.233 1.00 95.25 83 CYS A O 1
ATOM 700 N N . GLY A 1 84 ? 10.979 2.193 -5.121 1.00 95.12 84 GLY A N 1
ATOM 701 C CA . GLY A 1 84 ? 12.220 2.647 -4.496 1.00 95.12 84 GLY A CA 1
ATOM 702 C C . GLY A 1 84 ? 13.441 1.839 -4.937 1.00 95.12 84 GLY A C 1
ATOM 703 O O . GLY A 1 84 ? 14.491 2.420 -5.181 1.00 95.12 84 GLY A O 1
ATOM 704 N N . TYR A 1 85 ? 13.298 0.524 -5.112 1.00 94.50 85 TYR A N 1
ATOM 705 C CA . TYR A 1 85 ? 14.363 -0.351 -5.602 1.00 94.50 85 TYR A CA 1
ATOM 706 C C . TYR A 1 85 ? 14.757 -0.033 -7.049 1.00 94.50 85 TYR A C 1
ATOM 708 O O . TYR A 1 85 ? 15.941 0.109 -7.345 1.00 94.50 85 TYR A O 1
ATOM 716 N N . ASN A 1 86 ? 13.778 0.146 -7.942 1.00 92.38 86 ASN A N 1
ATOM 717 C CA . ASN A 1 86 ? 14.052 0.543 -9.326 1.00 92.38 86 ASN A CA 1
ATOM 718 C C . ASN A 1 86 ? 14.675 1.941 -9.400 1.00 92.38 86 ASN A C 1
ATOM 720 O O . ASN A 1 86 ? 15.609 2.148 -10.169 1.00 92.38 86 ASN A O 1
ATOM 724 N N . LEU A 1 87 ? 14.202 2.885 -8.580 1.00 93.62 87 LEU A N 1
ATOM 725 C CA . LEU A 1 87 ? 14.788 4.221 -8.497 1.00 93.62 87 LEU A CA 1
ATOM 726 C C . LEU A 1 87 ? 16.233 4.168 -7.987 1.00 93.62 87 LEU A C 1
ATOM 728 O O . LEU A 1 87 ? 17.088 4.855 -8.533 1.00 93.62 87 LEU A O 1
ATOM 732 N N . TYR A 1 88 ? 16.514 3.333 -6.984 1.00 93.75 88 TYR A N 1
ATOM 733 C CA . TYR A 1 88 ? 17.860 3.122 -6.455 1.00 93.75 88 TYR A CA 1
ATOM 734 C C . TYR A 1 88 ? 18.798 2.529 -7.513 1.00 93.75 88 TYR A C 1
ATOM 736 O O . TYR A 1 88 ? 19.873 3.073 -7.739 1.00 93.75 88 TYR A O 1
ATOM 744 N N . ILE A 1 89 ? 18.381 1.476 -8.227 1.00 90.56 89 ILE A N 1
ATOM 745 C CA . ILE A 1 89 ? 19.169 0.923 -9.341 1.00 90.56 89 ILE A CA 1
ATOM 746 C C . ILE A 1 89 ? 19.372 1.966 -10.437 1.00 90.56 89 ILE A C 1
ATOM 748 O O . ILE A 1 89 ? 20.458 2.051 -10.987 1.00 90.56 89 ILE A O 1
ATOM 752 N N . PHE A 1 90 ? 18.365 2.769 -10.764 1.00 90.06 90 PHE A N 1
ATOM 753 C CA . PHE A 1 90 ? 18.503 3.797 -11.791 1.00 90.06 90 PHE A CA 1
ATOM 754 C C . PHE A 1 90 ? 19.488 4.905 -11.386 1.00 90.06 90 PHE A C 1
ATOM 756 O O . PHE A 1 90 ? 20.252 5.379 -12.220 1.00 90.06 90 PHE A O 1
ATOM 763 N N . LEU A 1 91 ? 19.498 5.306 -10.111 1.00 88.25 91 LEU A N 1
ATOM 764 C CA . LEU A 1 91 ? 20.406 6.340 -9.606 1.00 88.25 91 LEU A CA 1
ATOM 765 C C . LEU A 1 91 ? 21.839 5.836 -9.382 1.00 88.25 91 LEU A C 1
ATOM 767 O O . LEU A 1 91 ? 22.775 6.623 -9.482 1.00 88.25 91 LEU A O 1
ATOM 771 N N . ASN A 1 92 ? 22.012 4.553 -9.059 1.00 84.25 92 ASN A N 1
ATOM 772 C CA . ASN A 1 92 ? 23.308 3.957 -8.718 1.00 84.25 92 ASN A CA 1
ATOM 773 C C . ASN A 1 92 ? 23.869 3.028 -9.811 1.00 84.25 92 ASN A C 1
ATOM 775 O O . ASN A 1 92 ? 25.011 2.589 -9.719 1.00 84.25 92 ASN A O 1
ATOM 779 N N . GLY A 1 93 ? 23.081 2.707 -10.834 1.00 67.44 93 GLY A N 1
ATOM 780 C CA . GLY A 1 93 ? 23.427 1.802 -11.924 1.00 67.44 93 GLY A CA 1
ATOM 781 C C . GLY A 1 93 ? 24.088 2.535 -13.081 1.00 67.44 93 GLY A C 1
ATOM 782 O O . GLY A 1 93 ? 23.482 2.719 -14.132 1.00 67.44 93 GLY A O 1
ATOM 783 N N . SER A 1 94 ? 25.349 2.917 -12.905 1.00 64.75 94 SER A N 1
ATOM 784 C CA . SER A 1 94 ? 26.225 3.322 -14.005 1.00 64.75 94 SER A CA 1
ATOM 785 C C . SER A 1 94 ? 27.602 2.687 -13.849 1.00 64.75 94 SER A C 1
ATOM 787 O O . SER A 1 94 ? 28.583 3.368 -13.586 1.00 64.75 94 SER A O 1
ATOM 789 N N . GLU A 1 95 ? 27.667 1.371 -14.020 1.00 64.38 95 GLU A N 1
ATOM 790 C CA . GLU A 1 95 ? 28.894 0.695 -14.443 1.00 64.38 95 GLU A CA 1
ATOM 791 C C . GLU A 1 95 ? 28.492 -0.606 -15.143 1.00 64.38 95 GLU A C 1
ATOM 793 O O . GLU A 1 95 ? 28.369 -1.676 -14.555 1.00 64.38 95 GLU A O 1
ATOM 798 N N . SER A 1 96 ? 28.149 -0.487 -16.425 1.00 56.19 96 SER A N 1
ATOM 799 C CA . SER A 1 96 ? 28.107 -1.656 -17.298 1.00 56.19 96 SER A CA 1
ATOM 800 C C . SER A 1 96 ? 29.536 -1.912 -17.760 1.00 56.19 96 SER A C 1
ATOM 802 O O . SER A 1 96 ? 29.988 -1.303 -18.728 1.00 56.19 96 SER A O 1
ATOM 804 N N . GLU A 1 97 ? 30.251 -2.796 -17.065 1.00 56.38 97 GLU A N 1
ATOM 805 C CA . GLU A 1 97 ? 31.408 -3.459 -17.659 1.00 56.38 97 GLU A CA 1
ATOM 806 C C . GLU A 1 97 ? 30.911 -4.282 -18.852 1.00 56.38 97 GLU A C 1
ATOM 808 O O . GLU A 1 97 ? 30.298 -5.345 -18.720 1.00 56.38 97 GLU A O 1
ATOM 813 N N . VAL A 1 98 ? 31.141 -3.749 -20.049 1.00 46.22 98 VAL A N 1
ATOM 814 C CA . VAL A 1 98 ? 30.964 -4.477 -21.300 1.00 46.22 98 VAL A CA 1
ATOM 815 C C . VAL A 1 98 ? 32.028 -5.573 -21.331 1.00 46.22 98 VAL A C 1
ATOM 817 O O . VAL A 1 98 ? 33.171 -5.342 -21.718 1.00 46.22 98 VAL A O 1
ATOM 820 N N . SER A 1 99 ? 31.658 -6.780 -20.907 1.00 47.72 99 SER A N 1
ATOM 821 C CA . SER A 1 99 ? 32.463 -7.984 -21.121 1.00 47.72 99 SER A CA 1
ATOM 822 C C . SER A 1 99 ? 32.512 -8.300 -22.619 1.00 47.72 99 SER A C 1
ATOM 824 O O . SER A 1 99 ? 31.664 -9.014 -23.154 1.00 47.72 99 SER A O 1
ATOM 826 N N . HIS A 1 10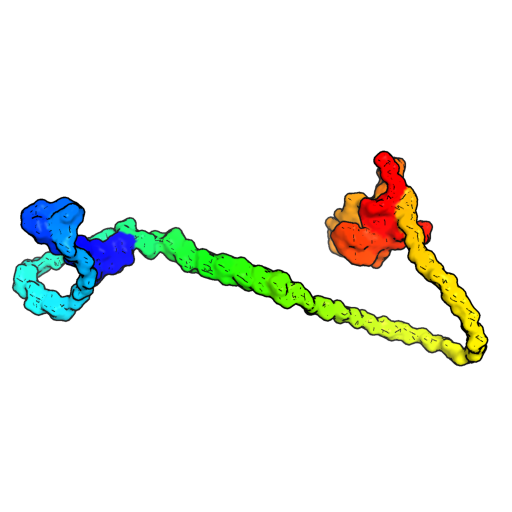0 ? 33.510 -7.748 -23.309 1.00 40.81 100 HIS A N 1
ATOM 827 C CA . HIS A 1 100 ? 33.924 -8.200 -24.632 1.00 40.81 100 HIS A CA 1
ATOM 828 C C . HIS A 1 100 ? 34.605 -9.564 -24.494 1.00 40.81 100 HIS A C 1
ATOM 830 O O . HIS A 1 100 ? 35.798 -9.657 -24.210 1.00 40.81 100 HIS A O 1
ATOM 836 N N . ASN A 1 101 ? 33.846 -10.638 -24.704 1.00 46.81 101 ASN A N 1
ATOM 837 C CA . ASN A 1 101 ? 34.424 -11.953 -24.942 1.00 46.81 101 ASN A CA 1
ATOM 838 C C . ASN A 1 101 ? 34.896 -12.006 -26.406 1.00 46.81 101 ASN A C 1
ATOM 840 O O . ASN A 1 101 ? 34.127 -12.335 -27.307 1.00 46.81 101 ASN A O 1
ATOM 844 N N . THR A 1 102 ? 36.138 -11.587 -26.652 1.00 41.88 102 THR A N 1
ATOM 845 C CA . THR A 1 102 ? 36.789 -11.714 -27.961 1.00 41.88 102 THR A CA 1
ATOM 846 C C . THR A 1 102 ? 37.424 -13.097 -28.052 1.00 41.88 102 THR A C 1
ATOM 848 O O . THR A 1 102 ? 38.520 -13.321 -27.536 1.00 41.88 102 THR A O 1
ATOM 851 N N . GLU A 1 103 ? 36.754 -14.028 -28.731 1.00 47.94 103 GLU A N 1
ATOM 852 C CA . GLU A 1 103 ? 37.406 -15.229 -29.251 1.00 47.94 103 GLU A CA 1
ATOM 853 C C . GLU A 1 103 ? 38.480 -14.803 -30.264 1.00 47.94 103 GLU A C 1
ATOM 855 O O . GLU A 1 103 ? 38.200 -14.282 -31.344 1.00 47.94 103 GLU A O 1
ATOM 860 N N . GLN A 1 104 ? 39.741 -14.976 -29.871 1.00 39.28 104 GLN A N 1
ATOM 861 C CA . GLN A 1 104 ? 40.917 -14.714 -30.692 1.00 39.28 104 GLN A CA 1
ATOM 862 C C . GLN A 1 104 ? 41.052 -15.797 -31.771 1.00 39.28 104 GLN A C 1
ATOM 864 O O . GLN A 1 104 ? 41.553 -16.892 -31.510 1.00 39.28 104 GLN A O 1
ATOM 869 N N . ALA A 1 105 ? 40.673 -15.474 -33.007 1.00 39.97 105 ALA A N 1
ATOM 870 C CA . ALA A 1 105 ? 41.163 -16.192 -34.177 1.00 39.97 105 ALA A CA 1
ATOM 871 C C . ALA A 1 105 ? 42.631 -15.796 -34.423 1.00 39.97 105 ALA A C 1
ATOM 873 O O . ALA A 1 105 ? 42.933 -14.678 -34.840 1.00 39.97 105 ALA A O 1
ATOM 874 N N . LYS A 1 106 ? 43.553 -16.718 -34.127 1.00 45.53 106 LYS A N 1
ATOM 875 C CA . LYS A 1 106 ? 44.975 -16.609 -34.467 1.00 45.53 106 LYS A CA 1
ATOM 876 C C . LYS A 1 106 ? 45.154 -16.743 -35.981 1.00 45.53 106 LYS A C 1
ATOM 878 O O . LYS A 1 106 ? 44.892 -17.811 -36.524 1.00 45.53 106 LYS A O 1
ATOM 883 N N . PHE A 1 107 ? 45.700 -15.715 -36.623 1.00 38.91 107 PHE A N 1
ATOM 884 C CA . PHE A 1 107 ? 46.443 -15.872 -37.871 1.00 38.91 107 PHE A CA 1
ATOM 885 C C . PHE A 1 107 ? 47.899 -15.488 -37.617 1.00 38.91 107 PHE A C 1
ATOM 887 O O . PHE A 1 107 ? 48.207 -14.362 -37.239 1.00 38.91 107 PHE A O 1
ATOM 894 N N . ALA A 1 108 ? 48.773 -16.479 -37.771 1.00 47.06 108 ALA A N 1
ATOM 895 C CA . ALA A 1 108 ? 50.212 -16.311 -37.849 1.00 47.06 108 ALA A CA 1
ATOM 896 C C . ALA A 1 108 ? 50.579 -15.839 -39.260 1.00 47.06 108 ALA A C 1
ATOM 898 O O . ALA A 1 108 ? 50.080 -16.418 -40.224 1.00 47.06 108 ALA A O 1
ATOM 899 N N . SER A 1 109 ? 51.446 -14.832 -39.375 1.00 41.19 109 SER A N 1
ATOM 900 C CA . SER A 1 109 ? 52.288 -14.570 -40.552 1.00 41.19 109 SER A CA 1
ATOM 901 C C . SER A 1 109 ? 53.414 -13.600 -40.172 1.00 41.19 109 SER A C 1
ATOM 903 O O . SER A 1 109 ? 53.164 -12.430 -39.905 1.00 41.19 109 SER A O 1
ATOM 905 N N . ASP A 1 110 ? 54.603 -14.187 -40.077 1.00 38.53 110 ASP A N 1
ATOM 906 C CA . ASP A 1 110 ? 55.987 -13.729 -40.248 1.00 38.53 110 ASP A CA 1
ATOM 907 C C . ASP A 1 110 ? 56.409 -12.244 -40.256 1.00 38.53 110 ASP A C 1
ATOM 909 O O . ASP A 1 110 ? 55.797 -11.343 -40.824 1.00 38.53 110 ASP A O 1
ATOM 913 N N . GLU A 1 111 ? 57.593 -12.076 -39.662 1.00 46.50 111 GLU A N 1
ATOM 914 C CA . GLU A 1 111 ? 58.494 -10.926 -39.625 1.00 46.50 111 GLU A CA 1
ATOM 915 C C . GLU A 1 111 ? 58.883 -10.398 -41.022 1.00 46.50 111 GLU A C 1
ATOM 917 O O . GLU A 1 111 ? 59.294 -11.180 -41.875 1.00 46.50 111 GLU A O 1
ATOM 922 N N . ASN A 1 112 ? 58.884 -9.069 -41.230 1.00 37.97 112 ASN A N 1
ATOM 923 C CA . ASN A 1 112 ? 60.114 -8.302 -41.505 1.00 37.97 112 ASN A CA 1
ATOM 924 C C . ASN A 1 112 ? 59.874 -6.780 -41.619 1.00 37.97 112 ASN A C 1
ATOM 926 O O . ASN A 1 112 ? 58.994 -6.323 -42.341 1.00 37.97 112 ASN A O 1
ATOM 930 N N . HIS A 1 113 ? 60.733 -6.035 -40.922 1.00 41.59 113 HIS A N 1
ATOM 931 C CA . HIS A 1 113 ? 61.335 -4.730 -41.234 1.00 41.59 113 HIS A CA 1
ATOM 932 C C . HIS A 1 113 ? 60.610 -3.749 -42.185 1.00 41.59 113 HIS A C 1
ATOM 934 O O . HIS A 1 113 ? 60.519 -3.977 -43.390 1.00 41.59 113 HIS A O 1
ATOM 940 N N . ASN A 1 114 ? 60.246 -2.571 -41.666 1.00 41.09 114 ASN A N 1
ATOM 941 C CA . ASN A 1 114 ? 60.881 -1.284 -42.001 1.00 41.09 114 ASN A CA 1
ATOM 942 C C . ASN A 1 114 ? 60.114 -0.137 -41.327 1.00 41.09 114 ASN A C 1
ATOM 944 O O . ASN A 1 114 ? 58.915 0.029 -41.546 1.00 41.09 114 ASN A O 1
ATOM 948 N N . ASP A 1 115 ? 60.831 0.666 -40.539 1.00 52.31 115 ASP A N 1
ATOM 949 C CA . ASP A 1 115 ? 60.373 1.976 -40.083 1.00 52.31 115 ASP A CA 1
ATOM 950 C C . ASP A 1 115 ? 60.063 2.841 -41.308 1.00 52.31 115 ASP A C 1
ATOM 952 O O . ASP A 1 115 ? 60.955 3.331 -42.003 1.00 52.31 115 ASP A O 1
ATOM 956 N N . ILE A 1 116 ? 58.777 3.031 -41.576 1.00 47.22 116 ILE A N 1
ATOM 957 C CA . ILE A 1 116 ? 58.294 4.085 -42.454 1.00 47.22 116 ILE A CA 1
ATOM 958 C C . ILE A 1 116 ? 57.390 4.936 -41.581 1.00 47.22 116 ILE A C 1
ATOM 960 O O . ILE A 1 116 ? 56.307 4.514 -41.174 1.00 47.22 116 ILE A O 1
ATOM 964 N N . VAL A 1 117 ? 57.861 6.144 -41.279 1.00 51.34 117 VAL A N 1
ATOM 965 C CA . VAL A 1 117 ? 57.051 7.220 -40.712 1.00 51.34 117 VAL A CA 1
ATOM 966 C C . VAL A 1 117 ? 55.961 7.539 -41.732 1.00 51.34 117 VAL A C 1
ATOM 968 O O . VAL A 1 117 ? 56.134 8.359 -42.632 1.00 51.34 117 VAL A O 1
ATOM 971 N N . ILE A 1 118 ? 54.836 6.836 -41.633 1.00 45.12 118 ILE A N 1
ATOM 972 C CA . ILE A 1 118 ? 53.631 7.170 -42.378 1.00 45.12 118 ILE A CA 1
ATOM 973 C C . ILE A 1 118 ? 53.035 8.363 -41.646 1.00 45.12 118 ILE A C 1
ATOM 975 O O . ILE A 1 118 ? 52.531 8.244 -40.529 1.00 45.12 118 ILE A O 1
ATOM 979 N N . HIS A 1 119 ? 53.124 9.530 -42.278 1.00 49.50 119 HIS A N 1
ATOM 980 C CA . HIS A 1 119 ? 52.290 10.668 -41.937 1.00 49.50 119 HIS A CA 1
ATOM 981 C C . HIS A 1 119 ? 50.839 10.181 -41.878 1.00 49.50 119 HIS A C 1
ATOM 983 O O . HIS A 1 119 ? 50.241 9.875 -42.910 1.00 49.50 119 HIS A O 1
ATOM 989 N N . LEU A 1 120 ? 50.300 10.059 -40.663 1.00 46.25 120 LEU A N 1
ATOM 990 C CA . LEU A 1 120 ? 48.893 9.789 -40.415 1.00 46.25 120 LEU A CA 1
ATOM 991 C C . LEU A 1 120 ? 48.112 10.937 -41.054 1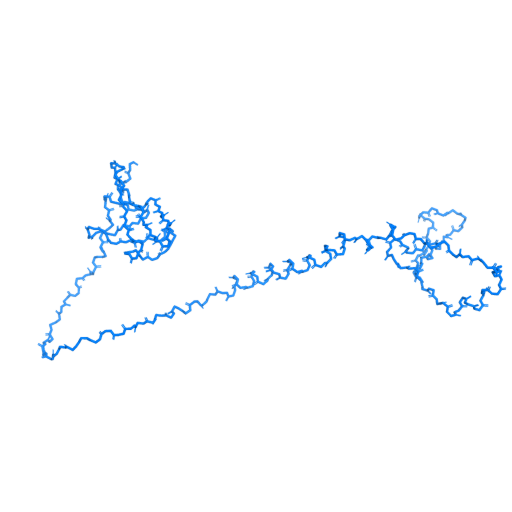.00 46.25 120 LEU A C 1
ATOM 993 O O . LEU A 1 120 ? 47.977 12.011 -40.466 1.00 46.25 120 LEU A O 1
ATOM 997 N N . LEU A 1 121 ? 47.622 10.726 -42.280 1.00 56.12 121 LEU A N 1
ATOM 998 C CA . LEU A 1 121 ? 46.495 11.506 -42.764 1.00 56.12 121 LEU A CA 1
ATOM 999 C C . LEU A 1 121 ? 45.424 11.401 -41.672 1.00 56.12 121 LEU A C 1
ATOM 1001 O O . LEU A 1 121 ? 45.187 10.291 -41.181 1.00 56.12 121 LEU A O 1
ATOM 1005 N N . PRO A 1 122 ? 44.795 12.514 -41.259 1.00 49.69 122 PRO A N 1
ATOM 1006 C CA . PRO A 1 122 ? 43.671 12.426 -40.348 1.00 49.69 122 PRO A CA 1
ATOM 1007 C C . PRO A 1 122 ? 42.676 11.463 -40.987 1.00 49.69 122 PRO A C 1
ATOM 1009 O O . PRO A 1 122 ? 42.272 11.673 -42.130 1.00 49.69 122 PRO A O 1
ATOM 1012 N N . THR A 1 123 ? 42.347 10.374 -40.291 1.00 50.62 123 THR A N 1
ATOM 1013 C CA . THR A 1 123 ? 41.287 9.460 -40.704 1.00 50.62 123 THR A CA 1
ATOM 1014 C C . THR A 1 123 ? 40.023 10.296 -40.812 1.00 50.62 123 THR A C 1
ATOM 1016 O O . THR A 1 123 ? 39.368 10.585 -39.812 1.00 50.62 123 THR A O 1
ATOM 1019 N N . ILE A 1 124 ? 39.722 10.755 -42.027 1.00 57.41 124 ILE A N 1
ATOM 1020 C CA . ILE A 1 124 ? 38.452 11.370 -42.373 1.00 57.41 124 ILE A CA 1
ATOM 1021 C C . ILE A 1 124 ? 37.444 10.268 -42.075 1.00 57.41 124 ILE A C 1
ATOM 1023 O O . ILE A 1 124 ? 37.402 9.258 -42.780 1.00 57.41 124 ILE A O 1
ATOM 1027 N N . GLY A 1 125 ? 36.721 10.397 -40.959 1.00 67.94 125 GLY A N 1
ATOM 1028 C CA . GLY A 1 125 ? 35.641 9.477 -40.626 1.00 67.94 125 GLY A CA 1
ATOM 1029 C C . GLY A 1 125 ? 34.753 9.322 -41.857 1.00 67.94 125 GLY A C 1
ATOM 1030 O O . GLY A 1 125 ? 34.497 10.311 -42.549 1.00 67.94 125 GLY A O 1
ATOM 1031 N N . LYS A 1 126 ? 34.364 8.081 -42.180 1.00 77.81 126 LYS A N 1
ATOM 1032 C CA . LYS A 1 126 ? 33.577 7.797 -43.386 1.00 77.81 126 LYS A CA 1
ATOM 1033 C C . LYS A 1 126 ? 32.398 8.775 -43.460 1.00 77.81 126 LYS A C 1
ATOM 1035 O O . LYS A 1 126 ? 31.728 8.979 -42.443 1.00 77.81 126 LYS A O 1
ATOM 1040 N N . PRO A 1 127 ? 32.163 9.413 -44.617 1.00 83.50 127 PRO A N 1
ATOM 1041 C CA . PRO A 1 127 ? 31.126 10.421 -44.728 1.00 83.50 127 PRO A CA 1
ATOM 1042 C C . PRO A 1 127 ? 29.750 9.803 -44.468 1.00 83.50 127 PRO A C 1
ATOM 1044 O O . PRO A 1 127 ? 29.511 8.615 -44.711 1.00 83.50 127 PRO A O 1
ATOM 1047 N N . LEU A 1 128 ? 28.835 10.630 -43.969 1.00 86.00 128 LEU A N 1
ATOM 1048 C CA . LEU A 1 128 ? 27.439 10.251 -43.817 1.00 86.00 128 LEU A CA 1
ATOM 1049 C C . LEU A 1 128 ? 26.836 9.984 -45.203 1.00 86.00 128 LEU A C 1
ATOM 1051 O O . LEU A 1 128 ? 27.088 10.728 -46.152 1.00 86.00 128 LEU A O 1
ATOM 1055 N N . SER A 1 129 ? 26.044 8.925 -45.327 1.00 87.25 129 SER A N 1
ATOM 1056 C CA . SER A 1 129 ? 25.359 8.589 -46.570 1.00 87.25 129 SER A CA 1
ATOM 1057 C C . SER A 1 129 ? 24.394 9.706 -46.953 1.00 87.25 129 SER A C 1
ATOM 1059 O O . SER A 1 129 ? 23.579 10.140 -46.140 1.00 87.25 129 SER A O 1
ATOM 1061 N N . THR A 1 130 ? 24.462 10.156 -48.201 1.00 87.94 130 THR A N 1
ATOM 1062 C CA . THR A 1 130 ? 23.510 11.121 -48.771 1.00 87.94 130 THR A CA 1
ATOM 1063 C C . THR A 1 130 ? 22.268 10.437 -49.334 1.00 87.94 130 THR A C 1
ATOM 1065 O O . THR A 1 130 ? 21.234 11.068 -49.499 1.00 87.94 130 THR A O 1
ATOM 1068 N N . LYS A 1 131 ? 22.339 9.128 -49.591 1.00 90.69 131 LYS A N 1
ATOM 1069 C CA . LYS A 1 131 ? 21.269 8.369 -50.240 1.00 90.69 131 LYS A CA 1
ATOM 1070 C C . LYS A 1 131 ? 20.359 7.670 -49.235 1.00 90.69 131 LYS A C 1
ATOM 1072 O O . LYS A 1 131 ? 19.144 7.827 -49.258 1.00 90.69 131 LYS A O 1
ATOM 1077 N N . TRP A 1 132 ? 20.952 6.891 -48.335 1.00 92.75 132 TRP A N 1
ATOM 1078 C CA . TRP A 1 132 ? 20.202 6.005 -47.452 1.00 92.75 132 TRP A CA 1
ATOM 1079 C C . TRP A 1 132 ? 19.960 6.633 -46.083 1.00 92.75 132 TRP A C 1
ATOM 1081 O O . TRP A 1 132 ? 20.855 7.249 -45.503 1.00 92.75 132 TRP A O 1
ATOM 1091 N N . ARG A 1 133 ? 18.771 6.396 -45.524 1.00 92.75 133 ARG A N 1
ATOM 1092 C CA . ARG A 1 133 ? 18.412 6.745 -44.142 1.00 92.75 133 ARG A CA 1
ATOM 1093 C C . ARG A 1 133 ? 17.716 5.598 -43.432 1.00 92.75 133 ARG A C 1
ATOM 1095 O O . ARG A 1 133 ? 16.919 4.882 -44.040 1.00 92.75 133 ARG A O 1
ATOM 1102 N N . ILE A 1 134 ? 17.961 5.450 -42.135 1.00 94.62 134 ILE A N 1
ATOM 1103 C CA . ILE A 1 134 ? 17.232 4.479 -41.315 1.00 94.62 134 ILE A CA 1
ATOM 1104 C C . ILE A 1 134 ? 15.826 5.017 -41.047 1.00 94.62 134 ILE A C 1
ATOM 1106 O O . ILE A 1 134 ? 15.657 6.127 -40.549 1.00 94.62 134 ILE A O 1
ATOM 1110 N N . THR A 1 135 ? 14.811 4.220 -41.379 1.00 92.50 135 THR A N 1
ATOM 1111 C CA . THR A 1 135 ? 13.397 4.560 -41.137 1.00 92.50 135 THR A CA 1
ATOM 1112 C C . THR A 1 135 ? 12.817 3.792 -39.953 1.00 92.50 135 THR A C 1
ATOM 1114 O O . THR A 1 135 ? 11.913 4.285 -39.282 1.00 92.50 135 THR A O 1
ATOM 1117 N N . GLY A 1 136 ? 13.342 2.604 -39.658 1.00 91.62 136 GLY A N 1
ATOM 1118 C CA . GLY A 1 136 ? 12.911 1.826 -38.505 1.00 91.62 136 GLY A CA 1
ATOM 1119 C C . GLY A 1 136 ? 13.546 0.447 -38.450 1.00 91.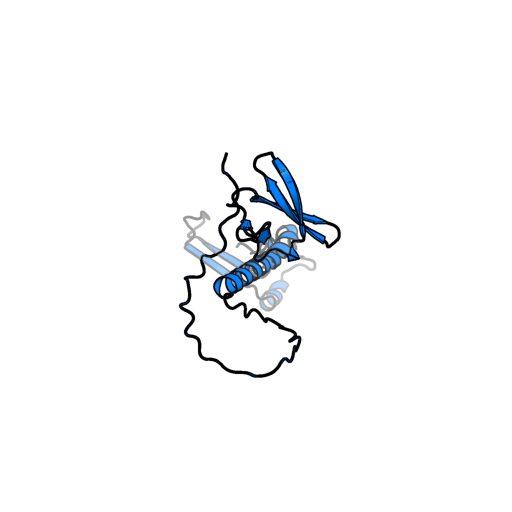62 136 GLY A C 1
ATOM 1120 O O . GLY A 1 136 ? 14.405 0.102 -39.258 1.00 91.62 136 GLY A O 1
ATOM 1121 N N . GLU A 1 137 ? 13.087 -0.352 -37.496 1.00 93.44 137 GLU A N 1
ATOM 1122 C CA . GLU A 1 137 ? 13.576 -1.703 -37.243 1.00 93.44 137 GLU A CA 1
ATOM 1123 C C . GLU A 1 137 ? 12.403 -2.687 -37.308 1.00 93.44 137 GLU A C 1
ATOM 1125 O O . GLU A 1 137 ? 11.310 -2.414 -36.809 1.00 93.44 137 GLU A O 1
ATOM 1130 N N . LEU A 1 138 ? 12.626 -3.840 -37.934 1.00 92.56 138 LEU A N 1
ATOM 1131 C CA . LEU A 1 138 ? 11.657 -4.919 -38.060 1.00 92.56 138 LEU A CA 1
ATOM 1132 C C . LEU A 1 138 ? 12.200 -6.163 -37.366 1.00 92.56 138 LEU A C 1
ATOM 1134 O O . LEU A 1 138 ? 13.242 -6.693 -37.747 1.00 92.56 138 LEU A O 1
ATOM 1138 N N . LYS A 1 139 ? 11.455 -6.680 -36.389 1.00 93.19 139 LYS A N 1
ATOM 1139 C CA . LYS A 1 139 ? 11.776 -7.939 -35.715 1.00 93.19 139 LYS A CA 1
ATOM 1140 C C . LYS A 1 139 ? 10.685 -8.965 -35.989 1.00 93.19 139 LYS A C 1
ATOM 1142 O O . LYS A 1 139 ? 9.526 -8.738 -35.650 1.00 93.19 139 LYS A O 1
ATOM 1147 N N . ARG A 1 140 ? 11.051 -10.092 -36.599 1.00 89.81 140 ARG A N 1
ATOM 1148 C CA . ARG A 1 140 ? 10.128 -11.187 -36.926 1.00 89.81 140 ARG A CA 1
ATOM 1149 C C . ARG A 1 140 ? 10.843 -12.531 -36.851 1.00 89.81 140 ARG A C 1
ATOM 1151 O O . ARG A 1 140 ? 11.944 -12.661 -37.371 1.00 89.81 140 ARG A O 1
ATOM 1158 N N . ASP A 1 141 ? 10.213 -13.522 -36.221 1.00 84.00 141 ASP A N 1
ATOM 1159 C CA . ASP A 1 141 ? 10.677 -14.920 -36.189 1.00 84.00 141 ASP A CA 1
ATOM 1160 C C . ASP A 1 141 ? 12.161 -15.061 -35.792 1.00 84.00 141 ASP A C 1
ATOM 1162 O O . ASP A 1 141 ? 12.952 -15.738 -36.446 1.00 84.00 141 ASP A O 1
ATOM 1166 N N . ASN A 1 142 ? 12.546 -14.358 -34.720 1.00 88.00 142 ASN A N 1
ATOM 1167 C CA . ASN A 1 142 ? 13.912 -14.292 -34.185 1.00 88.00 142 ASN A CA 1
ATOM 1168 C C . ASN A 1 142 ? 14.973 -13.693 -35.133 1.00 88.00 142 ASN A C 1
ATOM 1170 O O . ASN A 1 142 ? 16.168 -13.782 -34.861 1.00 88.00 142 ASN A O 1
ATOM 1174 N N . LYS A 1 143 ? 14.546 -13.054 -36.226 1.00 91.06 143 LYS A N 1
ATOM 1175 C CA . LYS A 1 143 ? 15.388 -12.277 -37.135 1.00 91.06 143 LYS A CA 1
ATOM 1176 C C . LYS A 1 143 ? 15.092 -10.793 -36.955 1.00 91.06 143 LYS A C 1
ATOM 1178 O O . LYS A 1 143 ? 13.934 -10.388 -36.824 1.00 91.06 143 LYS A O 1
ATOM 1183 N N . SER A 1 144 ? 16.148 -9.995 -36.955 1.00 92.06 144 SER A N 1
ATOM 1184 C CA . SER A 1 144 ? 16.081 -8.545 -36.802 1.00 92.06 144 SER A CA 1
ATOM 1185 C C . SER A 1 144 ? 16.656 -7.888 -38.051 1.00 92.06 144 SER A C 1
ATOM 1187 O O . SER A 1 144 ? 17.740 -8.251 -38.512 1.00 92.06 144 SER A O 1
ATOM 1189 N N . PHE A 1 145 ? 15.916 -6.930 -38.596 1.00 94.19 145 PHE A N 1
ATOM 1190 C CA . PHE A 1 145 ? 16.262 -6.194 -39.804 1.00 94.19 145 PHE A CA 1
ATOM 1191 C C . PHE A 1 145 ? 16.134 -4.697 -39.561 1.00 94.19 145 PHE A C 1
ATOM 1193 O O . PHE A 1 145 ? 15.235 -4.245 -38.853 1.00 94.19 145 PHE A O 1
ATOM 1200 N N . VAL A 1 146 ? 17.005 -3.931 -40.196 1.00 94.50 146 VAL A N 1
ATOM 1201 C CA . VAL A 1 146 ? 16.942 -2.476 -40.249 1.00 94.50 146 VAL A CA 1
ATOM 1202 C C . VAL A 1 146 ? 16.346 -2.084 -41.593 1.00 94.50 146 VAL A C 1
ATOM 1204 O O . VAL A 1 146 ? 16.757 -2.580 -42.643 1.00 94.50 146 VAL A O 1
ATOM 1207 N N . ILE A 1 147 ? 15.337 -1.218 -41.549 1.00 94.88 147 ILE A N 1
ATOM 1208 C CA . ILE A 1 147 ? 14.647 -0.700 -42.724 1.00 94.88 147 ILE A CA 1
ATOM 1209 C C . ILE A 1 147 ? 15.330 0.597 -43.139 1.00 94.88 147 ILE A C 1
ATOM 1211 O O . ILE A 1 147 ? 15.317 1.593 -42.409 1.00 94.88 147 ILE A O 1
ATOM 1215 N N . LEU A 1 148 ? 15.874 0.588 -44.345 1.00 93.81 148 LEU A N 1
ATOM 1216 C CA . LEU A 1 148 ? 16.476 1.732 -45.004 1.00 93.81 148 LEU A CA 1
ATOM 1217 C C . LEU A 1 148 ? 15.498 2.302 -46.020 1.00 93.81 148 LEU A C 1
ATOM 1219 O O . LEU A 1 148 ? 14.818 1.545 -46.714 1.00 93.81 148 LEU A O 1
ATOM 1223 N N . ALA A 1 149 ? 15.467 3.622 -46.139 1.00 93.38 149 ALA A N 1
ATOM 1224 C CA . ALA A 1 149 ? 14.744 4.321 -47.188 1.00 93.38 149 ALA A CA 1
ATOM 1225 C C . ALA A 1 149 ? 15.686 5.226 -47.980 1.00 93.38 149 ALA A C 1
ATOM 1227 O O . ALA A 1 149 ? 16.634 5.783 -47.424 1.00 93.38 149 ALA A O 1
ATOM 1228 N N . ASP A 1 150 ? 15.396 5.367 -49.265 1.00 91.38 150 ASP A N 1
ATOM 1229 C CA . ASP A 1 150 ? 16.014 6.343 -50.163 1.00 91.38 150 ASP A CA 1
ATOM 1230 C C . ASP A 1 150 ? 15.134 7.605 -50.296 1.00 91.38 150 ASP A C 1
ATOM 1232 O O . ASP A 1 150 ? 13.976 7.613 -49.858 1.00 91.38 150 ASP A O 1
ATOM 1236 N N . ASN A 1 151 ? 15.640 8.650 -50.952 1.00 87.88 151 ASN A N 1
ATOM 1237 C CA . ASN A 1 151 ? 14.896 9.871 -51.288 1.00 87.88 151 ASN A CA 1
ATOM 1238 C C . ASN A 1 151 ? 13.685 9.607 -52.215 1.00 87.88 151 ASN A C 1
ATOM 1240 O O . ASN A 1 151 ? 12.673 10.304 -52.147 1.00 87.88 151 ASN A O 1
ATOM 1244 N N . GLU A 1 152 ? 13.748 8.547 -53.023 1.00 88.50 152 GLU A N 1
ATOM 1245 C CA . GLU A 1 152 ? 12.664 8.054 -53.881 1.00 88.50 152 GLU A CA 1
ATOM 1246 C C . GLU A 1 152 ? 11.704 7.081 -53.159 1.00 88.50 152 GLU A C 1
ATOM 1248 O O . GLU A 1 152 ? 10.942 6.361 -53.803 1.00 88.50 152 GLU A O 1
ATOM 1253 N N . ASN A 1 153 ? 11.739 7.011 -51.821 1.00 85.94 153 ASN A N 1
ATOM 1254 C CA . ASN A 1 153 ? 10.933 6.099 -50.994 1.00 85.94 153 ASN A CA 1
ATOM 1255 C C . ASN A 1 153 ? 11.127 4.599 -51.299 1.00 85.94 153 ASN A C 1
ATOM 1257 O O . ASN A 1 153 ? 10.308 3.766 -50.903 1.00 85.94 153 ASN A O 1
ATOM 1261 N N . ARG A 1 154 ? 12.222 4.219 -51.966 1.00 90.25 154 ARG A N 1
ATOM 1262 C CA . ARG A 1 154 ? 12.609 2.809 -52.089 1.00 90.25 154 ARG A CA 1
ATOM 1263 C C . ARG A 1 154 ? 13.030 2.277 -50.729 1.00 90.25 154 ARG A C 1
ATOM 1265 O O . ARG A 1 154 ? 13.850 2.902 -50.062 1.00 90.25 154 ARG A O 1
ATOM 1272 N N . LEU A 1 155 ? 12.499 1.116 -50.353 1.00 93.00 155 LEU A N 1
ATOM 1273 C CA . LEU A 1 155 ? 12.832 0.453 -49.098 1.00 93.00 155 LEU A CA 1
ATOM 1274 C C . LEU A 1 155 ? 13.818 -0.689 -49.332 1.00 93.00 155 LEU A C 1
ATOM 1276 O O . LEU A 1 155 ? 13.644 -1.492 -50.249 1.00 93.00 155 LEU A O 1
ATOM 1280 N N . ARG A 1 156 ? 14.826 -0.780 -48.468 1.00 92.94 156 ARG A N 1
ATOM 1281 C CA . ARG A 1 156 ? 15.795 -1.877 -48.431 1.00 92.94 156 ARG A CA 1
ATOM 1282 C C . ARG A 1 156 ? 15.874 -2.423 -47.009 1.00 92.94 156 ARG A C 1
ATOM 1284 O O . ARG A 1 156 ? 15.855 -1.658 -46.050 1.00 92.94 156 ARG A O 1
ATOM 1291 N N . LEU A 1 157 ? 15.926 -3.745 -46.880 1.00 92.94 157 LEU A N 1
ATOM 1292 C CA . LEU A 1 157 ? 16.057 -4.433 -45.598 1.00 92.94 157 LEU A CA 1
ATOM 1293 C C . LEU A 1 157 ? 17.475 -4.964 -45.474 1.00 92.94 157 LEU A C 1
ATOM 1295 O O . LEU A 1 157 ? 17.912 -5.709 -46.347 1.00 92.94 157 LEU A O 1
ATOM 1299 N N . GLU A 1 158 ? 18.151 -4.622 -44.385 1.00 93.19 158 GLU A N 1
ATOM 1300 C CA . GLU A 1 158 ? 19.471 -5.164 -44.069 1.00 93.19 158 GLU A CA 1
ATOM 1301 C C . GLU A 1 158 ? 19.464 -5.851 -42.697 1.00 93.19 158 GLU A C 1
ATOM 1303 O O . GLU A 1 158 ? 18.715 -5.433 -41.807 1.00 93.19 158 GLU A O 1
ATOM 1308 N N . PRO A 1 159 ? 20.244 -6.926 -42.489 1.00 92.75 159 PRO A N 1
ATOM 1309 C CA . PRO A 1 159 ? 20.335 -7.591 -41.194 1.00 92.75 159 PRO A CA 1
ATOM 1310 C C . PRO A 1 159 ? 20.835 -6.637 -40.107 1.00 92.75 159 PRO A C 1
ATOM 1312 O O . PRO A 1 159 ? 21.837 -5.947 -40.290 1.00 92.75 159 PRO A O 1
ATOM 1315 N N . SER A 1 160 ? 20.208 -6.652 -38.928 1.00 91.12 160 SER A N 1
ATOM 1316 C CA . SER A 1 160 ? 20.627 -5.777 -37.822 1.00 91.12 160 SER A CA 1
ATOM 1317 C C . SER A 1 160 ? 22.038 -6.074 -37.301 1.00 91.12 160 SER A C 1
ATOM 1319 O O . SER A 1 160 ? 22.605 -5.253 -36.596 1.00 91.12 160 SER A O 1
ATOM 1321 N N . SER A 1 161 ? 22.617 -7.231 -37.638 1.00 91.12 161 SER A N 1
ATOM 1322 C CA . SER A 1 161 ? 23.988 -7.608 -37.270 1.00 91.12 161 SER A CA 1
ATOM 1323 C C . SER A 1 161 ? 25.067 -6.762 -37.949 1.00 91.12 161 SER A C 1
ATOM 1325 O O . SER A 1 161 ? 26.211 -6.789 -37.513 1.00 91.12 161 SER A O 1
ATOM 1327 N N . GLN A 1 162 ? 24.730 -6.047 -39.027 1.00 89.44 162 GLN A N 1
ATOM 1328 C CA . GLN A 1 162 ? 25.645 -5.134 -39.726 1.00 89.44 162 GLN A CA 1
ATOM 1329 C C . GLN A 1 162 ? 25.630 -3.714 -39.145 1.00 89.44 162 GLN A C 1
ATOM 1331 O O . GLN A 1 162 ? 26.361 -2.841 -39.612 1.00 89.44 162 GLN A O 1
ATOM 1336 N N . PHE A 1 163 ? 24.784 -3.475 -38.144 1.00 92.38 163 PHE A N 1
ATOM 1337 C CA . PHE A 1 163 ? 24.612 -2.180 -37.513 1.00 92.38 163 PHE A CA 1
ATOM 1338 C C . PHE A 1 163 ? 25.157 -2.225 -36.092 1.00 92.38 163 PHE A C 1
ATOM 1340 O O . PHE A 1 163 ? 25.012 -3.209 -35.368 1.00 92.38 163 PHE A O 1
ATOM 1347 N N . SER A 1 164 ? 25.769 -1.118 -35.702 1.00 91.31 164 SER A N 1
ATOM 1348 C CA . SER A 1 164 ? 26.289 -0.881 -34.367 1.00 91.31 164 SER A CA 1
ATOM 1349 C C . SER A 1 164 ? 25.348 0.050 -33.609 1.00 91.31 164 SER A C 1
ATOM 1351 O O . SER A 1 164 ? 24.684 0.903 -34.203 1.00 91.31 164 SER A O 1
ATOM 1353 N N . PHE A 1 165 ? 25.354 -0.078 -32.280 1.00 90.75 165 PHE A N 1
ATOM 1354 C CA . PHE A 1 165 ? 24.514 0.680 -31.344 1.00 90.75 165 PHE A CA 1
ATOM 1355 C C . PHE A 1 165 ? 23.017 0.349 -31.431 1.00 90.75 165 PHE A C 1
ATOM 1357 O O . PHE A 1 165 ? 22.608 -0.606 -32.083 1.00 90.75 165 PHE A O 1
ATOM 1364 N N . SER A 1 166 ? 22.196 1.082 -30.679 1.00 87.38 166 SER A N 1
ATOM 1365 C CA . SER A 1 166 ? 20.761 0.829 -30.537 1.00 87.38 166 SER A CA 1
ATOM 1366 C C . SER A 1 166 ? 19.962 2.130 -30.442 1.00 87.38 166 SER A C 1
ATOM 1368 O O . SER A 1 166 ? 20.504 3.212 -30.185 1.00 87.38 166 SER A O 1
ATOM 1370 N N . GLY A 1 167 ? 18.648 2.037 -30.670 1.00 88.62 167 GLY A N 1
ATOM 1371 C CA . GLY A 1 167 ? 17.749 3.189 -30.627 1.00 88.62 167 GLY A CA 1
ATOM 1372 C C . GLY A 1 167 ? 18.143 4.250 -31.655 1.00 88.62 167 GLY A C 1
ATOM 1373 O O . GLY A 1 167 ? 18.585 3.925 -32.748 1.00 88.62 167 GLY A O 1
ATOM 1374 N N . ARG A 1 168 ? 18.038 5.539 -31.308 1.00 88.44 168 ARG A N 1
ATOM 1375 C CA . ARG A 1 168 ? 18.345 6.647 -3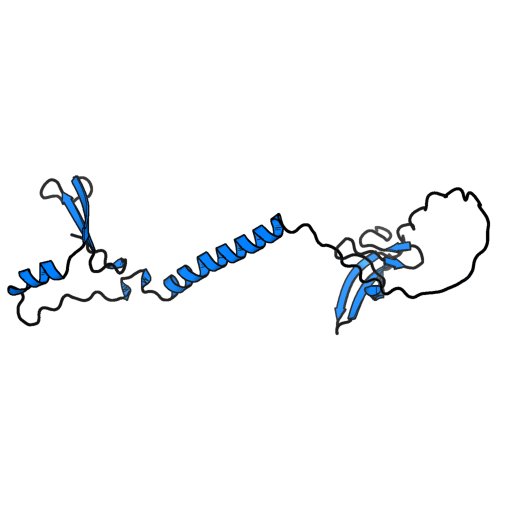2.242 1.00 88.44 168 ARG A CA 1
ATOM 1376 C C . ARG A 1 168 ? 19.826 6.760 -32.633 1.00 88.44 168 ARG A C 1
ATOM 1378 O O . ARG A 1 168 ? 20.141 7.539 -33.526 1.00 88.44 168 ARG A O 1
ATOM 1385 N N . MET A 1 169 ? 20.709 6.021 -31.960 1.00 89.69 169 MET A N 1
ATOM 1386 C CA . MET A 1 169 ? 22.147 5.988 -32.242 1.00 89.69 169 MET A CA 1
ATOM 1387 C C . MET A 1 169 ? 22.535 4.850 -33.192 1.00 89.69 169 MET A C 1
ATOM 1389 O O . MET A 1 169 ? 23.705 4.732 -33.543 1.00 89.69 169 MET A O 1
ATOM 1393 N N . LEU A 1 170 ? 21.572 4.016 -33.602 1.00 93.06 170 LEU A N 1
ATOM 1394 C CA . LEU A 1 170 ? 21.807 2.944 -34.561 1.00 93.06 170 LEU A CA 1
ATOM 1395 C C . LEU A 1 170 ? 22.481 3.505 -35.816 1.00 93.06 170 LEU A C 1
ATOM 1397 O O . LEU A 1 170 ? 21.970 4.437 -36.449 1.00 93.06 170 LEU A O 1
ATOM 1401 N N . GLN A 1 171 ? 23.617 2.917 -36.171 1.00 92.62 171 GLN A N 1
ATOM 1402 C CA . GLN A 1 171 ? 24.348 3.280 -37.372 1.00 92.62 171 GLN A CA 1
ATOM 1403 C C . GLN A 1 171 ? 24.938 2.042 -38.035 1.00 92.62 171 GLN A C 1
ATOM 1405 O O . GLN A 1 171 ? 25.350 1.100 -37.362 1.00 92.62 171 GLN A O 1
ATOM 1410 N N . GLY A 1 172 ? 24.996 2.046 -39.356 1.00 91.94 172 GLY A N 1
ATOM 1411 C CA . GLY A 1 172 ? 25.604 0.978 -40.142 1.00 91.94 172 GLY A CA 1
ATOM 1412 C C . GLY A 1 172 ? 26.437 1.553 -41.269 1.00 91.94 172 GLY A C 1
ATOM 1413 O O . GLY A 1 172 ? 26.350 2.742 -41.571 1.00 91.94 172 GLY A O 1
ATOM 1414 N N . GLU A 1 173 ? 27.243 0.710 -41.895 1.00 92.06 173 GLU A N 1
ATOM 1415 C CA . GLU A 1 173 ? 27.975 1.080 -43.100 1.00 92.06 173 GLU A CA 1
ATOM 1416 C C . GLU A 1 173 ? 27.321 0.431 -44.315 1.00 92.06 173 GLU A C 1
ATOM 1418 O O . GLU A 1 173 ? 27.251 -0.792 -44.409 1.00 92.06 173 GLU A O 1
ATOM 1423 N N . ILE A 1 174 ? 26.844 1.253 -45.248 1.00 89.75 174 ILE A N 1
ATOM 1424 C CA . ILE A 1 174 ? 26.203 0.796 -46.484 1.00 89.75 174 ILE A CA 1
ATOM 1425 C C . ILE A 1 174 ? 26.768 1.610 -47.637 1.00 89.75 174 ILE A C 1
ATOM 1427 O O . ILE A 1 174 ? 26.844 2.837 -47.565 1.00 89.75 174 ILE A O 1
ATOM 1431 N N . ASP A 1 175 ? 27.164 0.919 -48.705 1.00 87.00 175 ASP A N 1
ATOM 1432 C CA . ASP A 1 175 ? 27.741 1.520 -49.910 1.00 87.00 175 ASP A CA 1
ATOM 1433 C C . ASP A 1 175 ? 28.944 2.452 -49.600 1.00 87.00 175 ASP A C 1
ATOM 1435 O O . ASP A 1 175 ? 29.168 3.452 -50.277 1.00 87.00 175 ASP A O 1
ATOM 1439 N N . GLY A 1 176 ? 29.714 2.139 -48.545 1.00 85.69 176 GLY A N 1
ATOM 1440 C CA . GLY A 1 176 ? 30.892 2.902 -48.103 1.00 85.69 176 GLY A CA 1
ATOM 1441 C C . GLY A 1 176 ? 30.596 4.177 -47.300 1.00 85.69 176 GLY A C 1
ATOM 1442 O O . GLY A 1 176 ? 31.532 4.871 -46.901 1.00 85.69 176 GLY A O 1
ATOM 1443 N N . GLY A 1 177 ? 29.320 4.483 -47.041 1.00 88.88 177 GLY A N 1
ATOM 1444 C CA . GLY A 1 177 ? 28.880 5.610 -46.217 1.00 88.88 177 GLY A CA 1
ATOM 1445 C C . GLY A 1 177 ? 28.262 5.165 -44.892 1.00 88.88 177 GLY A C 1
ATOM 1446 O O . GLY A 1 177 ? 27.693 4.077 -44.785 1.00 88.88 177 GLY A O 1
ATOM 1447 N N . ILE A 1 178 ? 28.339 6.027 -43.877 1.00 91.69 178 ILE A N 1
ATOM 1448 C CA . ILE A 1 178 ? 27.665 5.792 -42.595 1.00 91.69 178 ILE A CA 1
ATOM 1449 C C . ILE A 1 178 ? 26.182 6.122 -42.755 1.00 91.69 178 ILE A C 1
ATOM 1451 O O . ILE A 1 178 ? 25.823 7.225 -43.159 1.00 91.69 178 ILE A O 1
ATOM 1455 N N . VAL A 1 179 ? 25.309 5.185 -42.418 1.00 93.38 179 VAL A N 1
ATOM 1456 C CA . VAL A 1 179 ? 23.857 5.355 -42.464 1.00 93.38 179 VAL A CA 1
ATOM 1457 C C . VAL A 1 179 ? 23.313 5.383 -41.046 1.00 93.38 179 VAL A C 1
ATOM 1459 O O . VAL A 1 179 ? 23.643 4.519 -40.239 1.00 93.38 179 VAL A O 1
ATOM 1462 N N . SER A 1 180 ? 22.471 6.368 -40.747 1.00 93.50 180 SER A N 1
ATOM 1463 C CA . SER A 1 180 ? 21.813 6.551 -39.453 1.00 93.50 180 SER A CA 1
ATOM 1464 C C . SER A 1 180 ? 20.386 7.073 -39.654 1.00 93.50 180 SER A C 1
ATOM 1466 O O . SER A 1 180 ? 19.903 7.216 -40.778 1.00 93.50 180 SER A O 1
ATOM 1468 N N . TYR A 1 181 ? 19.684 7.390 -38.567 1.00 92.25 181 TYR A N 1
ATOM 1469 C CA . TYR A 1 181 ? 18.383 8.071 -38.644 1.00 92.25 181 TYR A CA 1
ATOM 1470 C C . TYR A 1 181 ? 18.469 9.503 -39.194 1.00 92.25 181 TYR A C 1
ATOM 1472 O O . TYR A 1 181 ? 17.446 10.089 -39.539 1.00 92.25 181 TYR A O 1
ATOM 1480 N N . PHE A 1 182 ? 19.674 10.073 -39.238 1.00 89.81 182 PHE A N 1
ATOM 1481 C CA . PHE A 1 182 ? 19.929 11.459 -39.630 1.00 89.81 182 PHE A CA 1
ATOM 1482 C C . PHE A 1 182 ? 20.717 11.565 -40.943 1.00 89.81 182 PHE A C 1
ATOM 1484 O O . PHE A 1 182 ? 21.079 12.666 -41.346 1.00 89.81 182 PHE A O 1
ATOM 1491 N N . SER A 1 183 ? 21.012 10.430 -41.583 1.00 88.12 183 SER A N 1
ATOM 1492 C CA . SER A 1 183 ? 21.573 10.378 -42.932 1.00 88.12 183 SER A CA 1
ATOM 1493 C C . SER A 1 183 ? 20.487 10.521 -43.996 1.00 88.12 183 SER A C 1
ATOM 1495 O O . SER A 1 183 ? 19.292 10.562 -43.695 1.00 88.12 183 SER A O 1
ATOM 1497 N N . GLY A 1 184 ? 20.916 10.569 -45.252 1.00 85.31 184 GLY A N 1
ATOM 1498 C CA . GLY A 1 184 ? 20.045 10.767 -46.397 1.00 85.31 184 GLY A CA 1
ATOM 1499 C C . GLY A 1 184 ? 19.783 12.244 -46.674 1.00 85.31 184 GLY A C 1
ATOM 1500 O O . GLY A 1 184 ? 19.960 13.114 -45.821 1.00 85.31 184 GLY A O 1
ATOM 1501 N N . GLU A 1 185 ? 19.357 12.538 -47.893 1.00 80.69 185 GLU A N 1
ATOM 1502 C CA . GLU A 1 185 ? 18.915 13.875 -48.264 1.00 80.69 185 GLU A CA 1
ATOM 1503 C C . GLU A 1 185 ? 17.623 14.239 -47.517 1.00 80.69 185 GLU A C 1
ATOM 1505 O O . GLU A 1 185 ? 16.632 13.499 -47.533 1.00 80.69 185 GLU A O 1
ATOM 1510 N N . SER A 1 186 ? 17.625 15.402 -46.858 1.00 65.06 186 SER A N 1
ATOM 1511 C CA . SER A 1 186 ? 16.387 16.011 -46.377 1.00 65.06 186 SER A CA 1
ATOM 1512 C C . SER A 1 186 ? 15.630 16.546 -47.581 1.00 65.06 186 SER A C 1
ATOM 1514 O O . SER A 1 186 ? 16.159 17.366 -48.331 1.00 65.06 186 SER A O 1
ATOM 1516 N N . LYS A 1 187 ? 14.392 16.091 -47.747 1.00 56.41 187 LYS A N 1
ATOM 1517 C CA . LYS A 1 187 ? 13.428 16.775 -48.604 1.00 56.41 187 LYS A CA 1
ATOM 1518 C C . LYS A 1 187 ? 12.908 18.034 -47.916 1.00 56.41 187 LYS A C 1
ATOM 1520 O O . LYS A 1 187 ? 12.899 18.041 -46.662 1.00 56.41 187 LYS A O 1
#

Secondary structure (DSSP, 8-state):
-EEEGGGTEEEEEEEEEESSS---GGGEEEEEEEE--HHHHHTTGGGS-TT-------GGG-GGGSHHHHHHHHHHHHHHHHHHHHHHHHHH--------------------------------PPPBPSS-EEEEEEEETTEEEEEEE-TT--EEEEEGGGEES-GGG-EEEETTEEE-TT-S---

Sequence (187 aa):
MQKHVGLGLRNRYRVDVFQGKNLAKKNRTNSYQEKYDKKIFELYKSYESDGAREAVTDSRQSIFSSFWVKVWIILLPLALFYCGYNLYIFLNGSESEVSHNTEQAKFASDENHNDIVIHLLPTIGKPLSTKWRITGELKRDNKSFVILADNENRLRLEPSSQFSFSGRMLQGEIDGGIVSYFSGESK

InterPro domains:
  IPR027417 P-loop containing nucleoside triphosphate hydrolase [G3DSA:3.40.50.300] (1-50)

Radius of gyration: 39.47 Å; chains: 1; bounding box: 89×40×94 Å

pLDDT: mean 79.17, std 17.07, range [37.97, 96.94]